Protein AF-V4AGX7-F1 (afdb_monomer_lite)

Radius of gyration: 25.22 Å; chains: 1; bounding box: 79×44×65 Å

Sequence (277 aa):
MASDDVCVINYSNICECFSPAETTHSIECCEDYIIRLEWTGATILYEQINDTSCTPSKGNSSCLVNEENNFKVNYEDKLNIYNSCSGKKRCNVSVNPSSDIMIHIPVICVQATRINNFIGNSPKNFINGFPIFYIAGNDYIGKEITYSCTVKVKVLYLEVFYIHLGPRSCEKVKMYAKGFPKFELICTDSGMTMFYKDIGRIGTEFSLEIKDLKLEKNEVIYFILLDANGSNINVHCHGYQKNTTETESRRRKQLPMRQCQTGRKMKVTTHNTNTLI

Foldseek 3Di:
DPDPPDAAAFKKWWKDKDFQVRFKDKHAHPDQWAKFWDDVPDAKWKAADPDPDRDTDIGRDDPPPDPVRIHHDDPVLRLQCCLFGGLHRMGMRGDNDPGMMIITIIIGIDHNVLEDAQDDPDWDKAFLHFRKYKDALQVAAQKWWWKKKKKFAQWKWKKWRKFDAAQVQQVQKWKWAPAPPIDIDDADNRGDIDHTDGPTIHGGMIMITGHRGRGDRSGMTIMTMADPVSGMITMHMDIDMDRNVPPPPPPPPPDPDDPDDDDDDDDDDDDDDDDDD

Organism: Lottia gigantea (NCBI:txid225164)

Structure (mmCIF, N/CA/C/O backbone):
data_AF-V4AGX7-F1
#
_entry.id   AF-V4AGX7-F1
#
loop_
_atom_site.group_PDB
_atom_site.id
_atom_site.type_symbol
_atom_site.label_atom_id
_atom_site.label_alt_id
_atom_site.label_comp_id
_atom_site.label_asym_id
_atom_site.label_entity_id
_atom_site.label_seq_id
_atom_site.pdbx_PDB_ins_code
_atom_site.Cartn_x
_atom_site.Cartn_y
_atom_site.Cartn_z
_atom_site.occupancy
_atom_site.B_iso_or_equiv
_atom_site.auth_seq_id
_atom_site.auth_comp_id
_atom_site.auth_asym_id
_atom_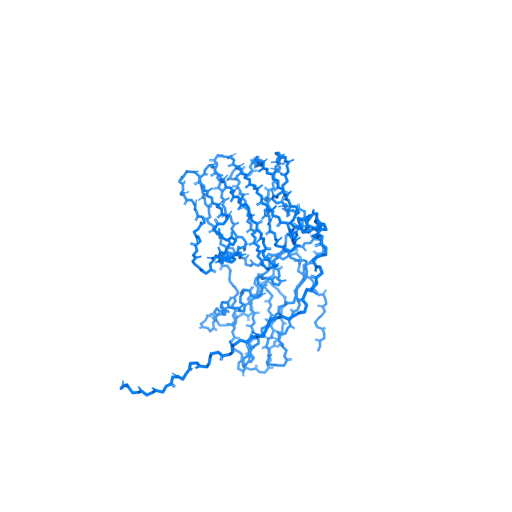site.auth_atom_id
_atom_site.pdbx_PDB_model_num
ATOM 1 N N . MET A 1 1 ? 18.422 -16.408 -20.932 1.00 33.59 1 MET A N 1
ATOM 2 C CA . MET A 1 1 ? 19.136 -16.896 -19.735 1.00 33.59 1 MET A CA 1
ATOM 3 C C . MET A 1 1 ? 18.156 -16.776 -18.586 1.00 33.59 1 MET A C 1
ATOM 5 O O . MET A 1 1 ? 17.712 -15.670 -18.332 1.00 33.59 1 MET A O 1
ATOM 9 N N . ALA A 1 2 ? 17.714 -17.889 -17.998 1.00 31.00 2 ALA A N 1
ATOM 10 C CA . ALA A 1 2 ? 16.839 -17.839 -16.830 1.00 31.00 2 ALA A CA 1
ATOM 11 C C . ALA A 1 2 ? 17.696 -17.368 -15.650 1.00 31.00 2 ALA A C 1
ATOM 13 O O . ALA A 1 2 ? 18.586 -18.094 -15.223 1.00 31.00 2 ALA A O 1
ATOM 14 N N . SER A 1 3 ? 17.505 -16.116 -15.233 1.00 43.31 3 SER A N 1
ATOM 15 C CA . SER A 1 3 ? 18.077 -15.577 -14.000 1.00 43.31 3 SER A CA 1
ATOM 16 C C . SER A 1 3 ? 17.685 -16.519 -12.866 1.00 43.31 3 SER A C 1
ATOM 18 O O . SER A 1 3 ? 16.493 -16.765 -12.674 1.00 43.31 3 SER A O 1
ATOM 20 N N . ASP A 1 4 ? 18.681 -17.105 -12.199 1.00 46.62 4 ASP A N 1
ATOM 21 C CA . ASP A 1 4 ? 18.491 -18.022 -11.080 1.00 46.62 4 ASP A CA 1
ATOM 22 C C . ASP A 1 4 ? 17.459 -17.450 -10.093 1.00 46.62 4 ASP A C 1
ATOM 24 O O . ASP A 1 4 ? 17.446 -16.237 -9.833 1.00 46.62 4 ASP A O 1
ATOM 28 N N . ASP A 1 5 ? 16.605 -18.334 -9.559 1.00 62.31 5 ASP A N 1
ATOM 29 C CA . ASP A 1 5 ? 15.575 -18.102 -8.532 1.00 62.31 5 ASP A CA 1
ATOM 30 C C . ASP A 1 5 ? 16.198 -17.585 -7.212 1.00 62.31 5 ASP A C 1
ATOM 32 O O . ASP A 1 5 ? 16.149 -18.209 -6.153 1.00 62.31 5 ASP A O 1
ATOM 36 N N . VAL A 1 6 ? 16.844 -16.424 -7.265 1.00 83.44 6 VAL A N 1
ATOM 37 C CA . VAL A 1 6 ? 17.435 -15.742 -6.122 1.00 83.44 6 VAL A CA 1
ATOM 38 C C . VAL A 1 6 ? 16.358 -14.842 -5.543 1.00 83.44 6 VAL A C 1
ATOM 40 O O . VAL A 1 6 ? 16.009 -13.813 -6.136 1.00 83.44 6 VAL A O 1
ATOM 43 N N . CYS A 1 7 ? 15.828 -15.262 -4.399 1.00 90.25 7 CYS A N 1
ATOM 44 C CA . CYS A 1 7 ? 14.894 -14.497 -3.589 1.00 90.25 7 CYS A CA 1
ATOM 45 C C . CYS A 1 7 ? 15.615 -13.406 -2.771 1.00 90.25 7 CYS A C 1
ATOM 47 O O . CYS A 1 7 ? 16.815 -13.481 -2.501 1.00 90.25 7 CYS A O 1
ATOM 49 N N . VAL A 1 8 ? 14.876 -12.378 -2.355 1.00 88.19 8 VAL A N 1
ATOM 50 C CA . VAL A 1 8 ? 15.357 -11.266 -1.526 1.00 88.19 8 VAL A CA 1
ATOM 51 C C . VAL A 1 8 ? 15.183 -11.608 -0.044 1.00 88.19 8 VAL A C 1
ATOM 53 O O . VAL A 1 8 ? 14.092 -11.968 0.390 1.00 88.19 8 VAL A O 1
ATOM 56 N N . ILE A 1 9 ? 16.248 -11.487 0.755 1.00 85.50 9 ILE A N 1
ATOM 57 C CA . ILE A 1 9 ? 16.223 -11.869 2.182 1.00 85.50 9 ILE A CA 1
ATOM 58 C C . ILE A 1 9 ? 15.690 -10.738 3.076 1.00 85.50 9 ILE A C 1
ATOM 60 O O . ILE A 1 9 ? 14.943 -10.993 4.016 1.00 85.50 9 ILE A O 1
ATOM 64 N N . ASN A 1 10 ? 16.082 -9.484 2.824 1.00 86.12 10 ASN A N 1
ATOM 65 C CA . ASN A 1 10 ? 15.742 -8.363 3.709 1.00 86.12 10 ASN A CA 1
ATOM 66 C C . ASN A 1 10 ? 15.458 -7.077 2.933 1.00 86.12 10 ASN A C 1
ATOM 68 O O . ASN A 1 10 ? 14.310 -6.688 2.781 1.00 86.12 10 ASN A O 1
ATOM 72 N N . TYR A 1 11 ? 16.491 -6.438 2.399 1.00 88.19 11 TYR A N 1
ATOM 73 C CA . TYR A 1 11 ? 16.366 -5.274 1.534 1.00 88.19 11 TYR A CA 1
ATOM 74 C C . TYR A 1 11 ? 17.235 -5.503 0.310 1.00 88.19 11 TYR A C 1
ATOM 76 O O . TYR A 1 11 ? 18.344 -6.022 0.435 1.00 88.19 11 TYR A O 1
ATOM 84 N N . SER A 1 12 ? 16.725 -5.140 -0.858 1.00 86.56 12 SER A N 1
ATOM 85 C CA . SER A 1 12 ? 17.509 -5.118 -2.082 1.00 86.56 12 SER A CA 1
ATOM 86 C C . SER A 1 12 ? 16.967 -4.058 -3.024 1.00 86.56 12 SER A C 1
ATOM 88 O O . SER A 1 12 ? 15.765 -3.785 -3.075 1.00 86.56 12 SER A O 1
ATOM 90 N N . ASN A 1 13 ? 17.883 -3.479 -3.784 1.00 85.44 13 ASN A N 1
ATOM 91 C CA . ASN A 1 13 ? 17.557 -2.724 -4.973 1.00 85.44 13 ASN A CA 1
ATOM 92 C C . ASN A 1 13 ? 17.557 -3.705 -6.140 1.00 85.44 13 ASN A C 1
ATOM 94 O O . ASN A 1 13 ? 18.607 -4.210 -6.536 1.00 85.44 13 ASN A O 1
ATOM 98 N N . ILE A 1 14 ? 16.364 -4.026 -6.633 1.00 87.19 14 ILE A N 1
ATOM 99 C CA . ILE A 1 14 ? 16.205 -4.924 -7.770 1.00 87.19 14 ILE A CA 1
ATOM 100 C C . ILE A 1 14 ? 16.388 -4.110 -9.043 1.00 87.19 14 ILE A C 1
ATOM 102 O O . ILE A 1 14 ? 15.737 -3.078 -9.213 1.00 87.19 14 ILE A O 1
ATOM 106 N N . CYS A 1 15 ? 17.277 -4.582 -9.909 1.00 87.19 15 CYS A N 1
ATOM 107 C CA . CYS A 1 15 ? 17.662 -3.902 -11.130 1.00 87.19 15 CYS A CA 1
ATOM 108 C C . CYS A 1 15 ? 17.413 -4.815 -12.313 1.00 87.19 15 CYS A C 1
ATOM 110 O O . CYS A 1 15 ? 18.160 -5.771 -12.535 1.00 87.19 15 CYS A O 1
ATOM 112 N N . GLU A 1 16 ? 16.335 -4.518 -13.030 1.00 89.12 16 GLU A N 1
ATOM 113 C CA . GLU A 1 16 ? 15.832 -5.368 -14.100 1.00 89.12 16 GLU A CA 1
ATOM 114 C C . GLU A 1 16 ? 15.728 -4.602 -15.413 1.00 89.12 16 GLU A C 1
ATOM 116 O O . GLU A 1 16 ? 15.378 -3.418 -15.465 1.00 89.12 16 GLU A O 1
ATOM 121 N N . CYS A 1 17 ? 16.027 -5.334 -16.477 1.00 89.12 17 CYS A N 1
ATOM 122 C CA . CYS A 1 17 ? 16.110 -4.853 -17.842 1.00 89.12 17 CYS A CA 1
ATOM 123 C C . CYS A 1 17 ? 14.789 -5.067 -18.560 1.00 89.12 17 CYS A C 1
ATOM 125 O O . CYS A 1 17 ? 14.442 -6.202 -18.869 1.00 89.12 17 CYS A O 1
ATOM 127 N N . PHE A 1 18 ? 14.061 -4.002 -18.867 1.00 89.44 18 PHE A N 1
ATOM 128 C CA . PHE A 1 18 ? 12.838 -4.109 -19.653 1.00 89.44 18 PHE A CA 1
ATOM 129 C C . PHE A 1 18 ? 13.125 -3.687 -21.088 1.00 89.44 18 PHE A C 1
ATOM 131 O O . PHE A 1 18 ? 13.719 -2.639 -21.328 1.00 89.44 18 PHE A O 1
ATOM 138 N N . SER A 1 19 ? 12.672 -4.496 -22.038 1.00 89.25 19 SER A N 1
ATOM 139 C CA . SER A 1 19 ? 12.727 -4.204 -23.470 1.00 89.25 19 SER A CA 1
ATOM 140 C C . SER A 1 19 ? 11.345 -4.421 -24.086 1.00 89.25 19 SER A C 1
ATOM 142 O O . SER A 1 19 ? 10.492 -5.071 -23.473 1.00 89.25 19 SER A O 1
ATOM 144 N N . PRO A 1 20 ? 11.096 -3.965 -25.324 1.00 87.12 20 PRO A N 1
ATOM 145 C CA . PRO A 1 20 ? 9.870 -4.319 -26.040 1.00 87.12 20 PRO A CA 1
ATOM 146 C C . PRO A 1 20 ? 9.652 -5.840 -26.185 1.00 87.12 20 PRO A C 1
ATOM 148 O O . PRO A 1 20 ? 8.520 -6.279 -26.383 1.00 87.12 20 PRO A O 1
ATOM 151 N N . ALA A 1 21 ? 10.721 -6.645 -26.097 1.00 87.75 21 ALA A N 1
ATOM 152 C CA . ALA A 1 21 ? 10.668 -8.106 -26.163 1.00 87.75 21 ALA A CA 1
ATOM 153 C C . ALA A 1 21 ? 10.547 -8.782 -24.783 1.00 87.75 21 ALA A C 1
ATOM 155 O O . ALA A 1 21 ? 10.007 -9.884 -24.687 1.00 87.75 21 ALA A O 1
ATOM 156 N N . GLU A 1 22 ? 11.032 -8.136 -23.723 1.00 87.50 22 GLU A N 1
ATOM 157 C CA . GLU A 1 22 ? 11.053 -8.650 -22.354 1.00 87.50 22 GLU A CA 1
ATOM 158 C C . GLU A 1 22 ? 10.412 -7.628 -21.417 1.00 87.50 22 GLU A C 1
ATOM 160 O O . GLU A 1 22 ? 11.053 -6.722 -20.888 1.00 87.50 22 GLU A O 1
ATOM 165 N N . THR A 1 23 ? 9.101 -7.766 -21.249 1.00 89.81 23 THR A N 1
ATOM 166 C CA . THR A 1 23 ? 8.275 -6.789 -20.535 1.00 89.81 23 THR A CA 1
ATOM 167 C C . THR A 1 23 ? 7.974 -7.199 -19.105 1.00 89.81 23 THR A C 1
ATOM 169 O O . THR A 1 23 ? 7.276 -6.469 -18.411 1.00 89.81 23 THR A O 1
ATOM 172 N N . THR A 1 24 ? 8.410 -8.381 -18.659 1.00 91.81 24 THR A N 1
ATOM 173 C CA . THR A 1 24 ? 7.988 -8.950 -17.376 1.00 91.81 24 THR A CA 1
ATOM 174 C C . THR A 1 24 ? 9.135 -9.600 -16.620 1.00 91.81 24 THR A C 1
ATOM 176 O O . THR A 1 24 ? 9.780 -10.501 -17.142 1.00 91.81 24 THR A O 1
ATOM 179 N N . HIS A 1 25 ? 9.290 -9.214 -15.353 1.00 90.94 25 HIS A N 1
ATOM 180 C CA . HIS A 1 25 ? 10.291 -9.741 -14.423 1.00 90.94 25 HIS A CA 1
ATOM 181 C C . HIS A 1 25 ? 9.650 -10.198 -13.120 1.00 90.94 25 HIS A C 1
ATOM 183 O O . HIS A 1 25 ? 8.664 -9.612 -12.673 1.00 90.94 25 HIS A O 1
ATOM 189 N N . SER A 1 26 ? 10.188 -11.244 -12.489 1.00 93.69 26 SER A N 1
ATOM 190 C CA . SER A 1 26 ? 9.642 -11.756 -11.226 1.00 93.69 26 SER A CA 1
ATOM 191 C C . SER A 1 26 ? 10.461 -11.322 -10.016 1.00 93.69 26 SER A C 1
ATOM 193 O O . SER A 1 26 ? 11.678 -11.483 -9.999 1.00 93.69 26 SER A O 1
ATOM 195 N N . ILE A 1 27 ? 9.773 -10.866 -8.972 1.00 93.88 27 ILE A N 1
ATOM 196 C CA . ILE A 1 27 ? 10.349 -10.539 -7.665 1.00 93.88 27 ILE A CA 1
ATOM 197 C C . ILE A 1 27 ? 9.839 -11.559 -6.652 1.00 93.88 27 ILE A C 1
ATOM 199 O O . ILE A 1 27 ? 8.638 -11.829 -6.607 1.00 93.88 27 ILE A O 1
ATOM 203 N N . GLU A 1 28 ? 10.725 -12.089 -5.811 1.00 95.25 28 GLU A N 1
ATOM 204 C CA . GLU A 1 28 ? 10.379 -13.032 -4.747 1.00 95.25 28 GLU A CA 1
ATOM 205 C C . GLU A 1 28 ? 11.139 -12.713 -3.456 1.00 95.25 28 GLU A C 1
ATOM 207 O O . GLU A 1 28 ? 12.343 -12.470 -3.488 1.00 95.25 28 GLU A O 1
ATOM 212 N N . CYS A 1 29 ? 10.445 -12.728 -2.318 1.00 95.88 29 CYS A N 1
ATOM 213 C CA . CYS A 1 29 ? 11.046 -12.698 -0.988 1.00 95.88 29 CYS A CA 1
ATOM 214 C C . CYS A 1 29 ? 11.334 -14.118 -0.484 1.00 95.88 29 CYS A C 1
ATOM 216 O O . CYS A 1 29 ? 10.547 -15.040 -0.708 1.00 95.88 29 CYS A O 1
ATOM 218 N N . CYS A 1 30 ? 12.453 -14.292 0.219 1.00 94.88 30 CYS A N 1
ATOM 219 C CA . CYS A 1 30 ? 12.828 -15.573 0.808 1.00 94.88 30 CYS A CA 1
ATOM 220 C C . CYS A 1 30 ? 11.914 -15.955 1.979 1.00 94.88 30 CYS A C 1
ATOM 222 O O . CYS A 1 30 ? 11.298 -15.098 2.612 1.00 94.88 30 CYS A O 1
ATOM 224 N N . GLU A 1 31 ? 11.872 -17.252 2.297 1.00 94.62 31 GLU A N 1
ATOM 225 C CA . GLU A 1 31 ? 11.100 -17.791 3.427 1.00 94.62 31 GLU A CA 1
ATOM 226 C C . GLU A 1 31 ? 9.620 -17.349 3.381 1.00 94.62 31 GLU A C 1
ATOM 228 O O . GLU A 1 31 ? 9.009 -17.335 2.312 1.00 94.62 31 GLU A O 1
ATOM 233 N N . ASP A 1 32 ? 9.030 -17.006 4.526 1.00 93.50 32 ASP A N 1
ATOM 234 C CA . ASP A 1 32 ? 7.650 -16.525 4.645 1.00 93.50 32 ASP A CA 1
ATOM 235 C C . ASP A 1 32 ? 7.590 -14.995 4.733 1.00 93.50 32 ASP A C 1
ATOM 237 O O . ASP A 1 32 ? 6.814 -14.412 5.496 1.00 93.50 32 ASP A O 1
ATOM 241 N N . TYR A 1 33 ? 8.447 -14.321 3.970 1.00 95.38 33 TYR A N 1
ATOM 242 C CA . TYR A 1 33 ? 8.442 -12.871 3.874 1.00 95.38 33 TYR A CA 1
ATOM 243 C C . TYR A 1 33 ? 7.559 -12.409 2.711 1.00 95.38 33 TYR A C 1
ATOM 245 O O . TYR A 1 33 ? 7.344 -13.109 1.722 1.00 95.38 33 TYR A O 1
ATOM 253 N N . ILE A 1 34 ? 7.039 -11.195 2.841 1.00 94.50 34 ILE A N 1
ATOM 254 C CA . ILE A 1 34 ? 6.229 -10.511 1.838 1.00 94.50 34 ILE A CA 1
ATOM 255 C C . ILE A 1 34 ? 6.909 -9.229 1.374 1.00 94.50 34 ILE A C 1
ATOM 257 O O . ILE A 1 34 ? 7.639 -8.576 2.122 1.00 94.50 34 ILE A O 1
ATOM 261 N N . ILE A 1 35 ? 6.610 -8.852 0.139 1.00 95.06 35 ILE A N 1
ATOM 262 C CA . ILE A 1 35 ? 7.146 -7.682 -0.534 1.00 95.06 35 ILE A CA 1
ATOM 263 C C . ILE A 1 35 ? 6.466 -6.420 0.002 1.00 95.06 35 ILE A C 1
ATOM 265 O O . ILE A 1 35 ? 5.244 -6.249 -0.057 1.00 95.06 35 ILE A O 1
ATOM 269 N N . ARG A 1 36 ? 7.294 -5.494 0.469 1.00 92.94 36 ARG A N 1
ATOM 270 C CA . ARG A 1 36 ? 6.991 -4.087 0.704 1.00 92.94 36 ARG A CA 1
ATOM 271 C C . ARG A 1 36 ? 7.825 -3.275 -0.284 1.00 92.94 36 ARG A C 1
ATOM 273 O O . ARG A 1 36 ? 9.049 -3.376 -0.303 1.00 92.94 36 ARG A O 1
ATOM 280 N N . LEU A 1 37 ? 7.152 -2.474 -1.099 1.00 91.56 37 LEU A N 1
ATOM 281 C CA . LEU A 1 37 ? 7.804 -1.586 -2.056 1.00 91.56 37 LEU A CA 1
ATOM 282 C C . LEU A 1 37 ? 8.119 -0.245 -1.407 1.00 91.56 37 LEU A C 1
ATOM 284 O O . LEU A 1 37 ? 7.271 0.303 -0.700 1.00 91.56 37 LEU A O 1
ATOM 288 N N . GLU A 1 38 ? 9.291 0.290 -1.741 1.00 85.50 38 GLU A N 1
ATOM 289 C CA . GLU A 1 38 ? 9.786 1.584 -1.273 1.00 85.50 38 GLU A CA 1
ATOM 290 C C . GLU A 1 38 ? 9.976 1.671 0.260 1.00 85.50 38 GLU A C 1
ATOM 292 O O . GLU A 1 38 ? 9.448 0.906 1.080 1.00 85.50 38 GLU A O 1
ATOM 297 N N . TRP A 1 39 ? 10.820 2.618 0.653 1.00 82.06 39 TRP A N 1
ATOM 298 C CA . TRP A 1 39 ? 11.136 2.948 2.041 1.00 82.06 39 TRP A CA 1
ATOM 299 C C . TRP A 1 39 ? 11.574 4.405 2.119 1.00 82.06 39 TRP A C 1
ATOM 301 O O . TRP A 1 39 ? 11.578 5.094 1.098 1.00 82.06 39 TRP A O 1
ATOM 311 N N . THR A 1 40 ? 11.875 4.910 3.315 1.00 73.00 40 THR A N 1
ATOM 312 C CA . THR A 1 40 ? 12.146 6.334 3.534 1.00 73.00 40 THR A CA 1
ATOM 313 C C . THR A 1 40 ? 13.195 6.860 2.550 1.00 73.00 40 THR A C 1
ATOM 315 O O . THR A 1 40 ? 14.364 6.499 2.618 1.00 73.00 40 THR A O 1
ATOM 318 N N . GLY A 1 41 ? 12.759 7.721 1.625 1.00 67.50 41 GLY A N 1
ATOM 319 C CA . GLY A 1 41 ? 13.616 8.350 0.614 1.00 67.50 41 GLY A CA 1
ATOM 320 C C . GLY A 1 41 ? 13.832 7.554 -0.680 1.00 67.50 41 GLY A C 1
ATOM 321 O O . GLY A 1 41 ? 14.352 8.123 -1.634 1.00 67.50 41 GLY A O 1
ATOM 322 N N . ALA A 1 42 ? 13.401 6.293 -0.765 1.00 77.94 42 ALA A N 1
ATOM 323 C CA . ALA A 1 42 ? 13.518 5.487 -1.979 1.00 77.94 42 ALA A CA 1
ATOM 324 C C . ALA A 1 42 ? 12.242 5.551 -2.829 1.00 77.94 42 ALA A C 1
ATOM 326 O O . ALA A 1 42 ? 11.129 5.489 -2.311 1.00 77.94 42 ALA A O 1
ATOM 327 N N . THR A 1 43 ? 12.409 5.627 -4.148 1.00 85.00 43 THR A N 1
ATOM 328 C CA . THR A 1 43 ? 11.317 5.540 -5.124 1.00 85.00 43 THR A CA 1
ATOM 329 C C . THR A 1 43 ? 11.717 4.608 -6.257 1.00 85.00 43 THR A C 1
ATOM 331 O O . THR A 1 43 ? 12.905 4.415 -6.520 1.00 85.00 43 THR A O 1
ATOM 334 N N . ILE A 1 44 ? 10.727 4.046 -6.942 1.00 87.31 44 ILE A N 1
ATOM 335 C CA . ILE A 1 44 ? 10.953 3.329 -8.195 1.00 87.31 44 ILE A CA 1
ATOM 336 C C . ILE A 1 44 ? 11.391 4.338 -9.266 1.00 87.31 44 ILE A C 1
ATOM 338 O O . ILE A 1 44 ? 10.725 5.358 -9.483 1.00 87.31 44 ILE A O 1
ATOM 342 N N . LEU A 1 45 ? 12.519 4.052 -9.908 1.00 88.38 45 LEU A N 1
ATOM 343 C CA . LEU A 1 45 ? 13.150 4.881 -10.935 1.00 88.38 45 LEU A CA 1
ATOM 344 C C . LEU A 1 45 ? 13.451 4.029 -12.164 1.00 88.38 45 LEU A C 1
ATOM 346 O O . LEU A 1 45 ? 13.560 2.809 -12.053 1.00 88.38 45 LEU A O 1
ATOM 350 N N . TYR A 1 46 ? 13.611 4.670 -13.315 1.00 87.56 46 TYR A N 1
ATOM 351 C CA . TYR A 1 46 ? 14.161 4.027 -14.497 1.00 87.56 46 TYR A CA 1
ATOM 352 C C . TYR A 1 46 ? 15.179 4.920 -15.212 1.00 87.56 46 TYR A C 1
ATOM 354 O O . TYR A 1 46 ? 15.108 6.147 -15.130 1.00 87.56 46 TYR A O 1
ATOM 362 N N . GLU A 1 47 ? 16.098 4.289 -15.935 1.00 85.31 47 GLU A N 1
ATOM 363 C CA . GLU A 1 47 ? 17.082 4.918 -16.820 1.00 85.31 47 GLU A CA 1
ATOM 364 C C . GLU A 1 47 ? 16.885 4.351 -18.235 1.00 85.31 47 GLU A C 1
ATOM 366 O O . GLU A 1 47 ? 16.699 3.144 -18.404 1.00 85.31 47 GLU A O 1
ATOM 371 N N . GLN A 1 48 ? 16.873 5.213 -19.258 1.00 83.31 48 GLN A N 1
ATOM 372 C CA . GLN A 1 48 ? 16.891 4.755 -20.652 1.00 83.31 48 GLN A CA 1
ATOM 373 C C . GLN A 1 48 ? 18.294 4.282 -21.009 1.00 83.31 48 GLN A C 1
ATOM 375 O O . GLN A 1 48 ? 19.267 4.995 -20.768 1.00 83.31 48 GLN A O 1
ATOM 380 N N . ILE A 1 49 ? 18.394 3.101 -21.612 1.00 82.31 49 ILE A N 1
ATOM 381 C CA . ILE A 1 49 ? 19.684 2.510 -21.950 1.00 82.31 49 ILE A CA 1
ATOM 382 C C . ILE A 1 49 ? 19.884 2.631 -23.455 1.00 82.31 49 ILE A C 1
ATOM 384 O O . ILE A 1 49 ? 19.117 2.091 -24.246 1.00 82.31 49 ILE A O 1
ATOM 388 N N . ASN A 1 50 ? 20.930 3.357 -23.846 1.00 74.25 50 ASN A N 1
ATOM 389 C CA . ASN A 1 50 ? 21.319 3.492 -25.252 1.00 74.25 50 ASN A CA 1
ATOM 390 C C . ASN A 1 50 ? 22.244 2.357 -25.717 1.00 74.25 50 ASN A C 1
ATOM 392 O O . ASN A 1 50 ? 22.458 2.198 -26.918 1.00 74.25 50 ASN A O 1
ATOM 396 N N . ASP A 1 51 ? 22.825 1.612 -24.775 1.00 61.66 51 ASP A N 1
ATOM 397 C CA . ASP A 1 51 ? 23.752 0.517 -25.042 1.00 61.66 51 ASP A CA 1
ATOM 398 C C . ASP A 1 51 ? 23.060 -0.851 -24.930 1.00 61.66 51 ASP A C 1
ATOM 400 O O . ASP A 1 51 ? 22.144 -1.061 -24.141 1.00 61.66 51 ASP A O 1
ATOM 404 N N . THR A 1 52 ? 23.528 -1.806 -25.723 1.00 57.88 52 THR A N 1
ATOM 405 C CA . THR A 1 52 ? 22.923 -3.141 -25.885 1.00 57.88 52 THR A CA 1
ATOM 406 C C . THR A 1 52 ? 23.110 -4.079 -24.686 1.00 57.88 52 THR A C 1
ATOM 408 O O . THR A 1 52 ? 22.560 -5.179 -24.675 1.00 57.88 52 THR A O 1
ATOM 411 N N . SER A 1 53 ? 23.883 -3.685 -23.671 1.00 62.53 53 SER A N 1
ATOM 412 C CA . SER A 1 53 ? 24.225 -4.527 -22.522 1.00 62.53 53 SER A CA 1
ATOM 413 C C . SER A 1 53 ? 23.485 -4.108 -21.252 1.00 62.53 53 SER A C 1
ATOM 415 O O . SER A 1 53 ? 24.079 -3.765 -20.229 1.00 62.53 53 SER A O 1
ATOM 417 N N . CYS A 1 54 ? 22.157 -4.207 -21.274 1.00 68.81 54 CYS A N 1
ATOM 418 C CA . CYS A 1 54 ? 21.414 -4.210 -20.024 1.00 68.81 54 CYS A CA 1
ATOM 419 C C . CYS A 1 54 ? 21.749 -5.498 -19.259 1.00 68.81 54 CYS A C 1
ATOM 421 O O . CYS A 1 54 ? 21.323 -6.587 -19.641 1.00 68.81 54 CYS A O 1
ATOM 423 N N . THR A 1 55 ? 22.572 -5.389 -18.215 1.00 70.38 55 THR A N 1
ATOM 424 C CA . THR A 1 55 ? 22.949 -6.536 -17.382 1.00 70.38 55 THR A CA 1
ATOM 425 C C . THR A 1 55 ? 22.145 -6.473 -16.086 1.00 70.38 55 THR A C 1
ATOM 427 O O . THR A 1 55 ? 22.399 -5.574 -15.277 1.00 70.38 55 THR A O 1
ATOM 430 N N . PRO A 1 56 ? 21.184 -7.391 -15.867 1.00 65.94 56 PRO A N 1
ATOM 431 C CA . PRO A 1 56 ? 20.452 -7.468 -14.612 1.00 65.94 56 PRO A CA 1
ATOM 432 C C . PRO A 1 56 ? 21.423 -7.618 -13.446 1.00 65.94 56 PRO A C 1
ATOM 434 O O . PRO A 1 56 ? 22.423 -8.337 -13.536 1.00 65.94 56 PRO A O 1
ATOM 437 N N . SER A 1 57 ? 21.132 -6.956 -12.334 1.00 66.62 57 SER A N 1
ATOM 438 C CA . SER A 1 57 ? 21.918 -7.127 -11.116 1.00 66.62 57 SER A CA 1
ATOM 439 C C . SER A 1 57 ? 21.013 -7.159 -9.892 1.00 66.62 57 SER A C 1
ATOM 441 O O . SER A 1 57 ? 19.994 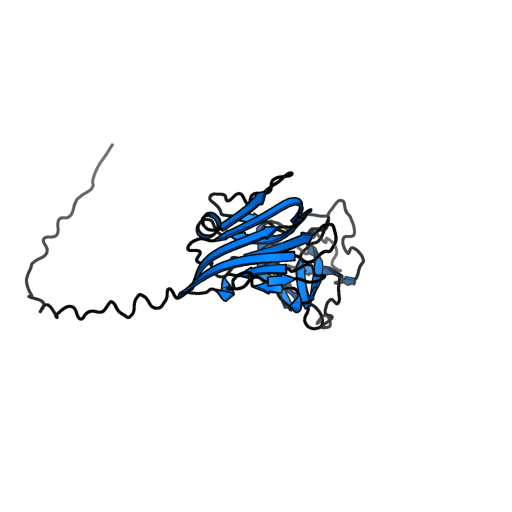-6.479 -9.811 1.00 66.62 57 SER A O 1
ATOM 443 N N . LYS A 1 58 ? 21.382 -7.995 -8.922 1.00 59.12 58 LYS A N 1
ATOM 444 C CA . LYS A 1 58 ? 20.731 -8.068 -7.613 1.00 59.12 58 LYS A CA 1
ATOM 445 C C . LYS A 1 58 ? 21.773 -7.692 -6.569 1.00 59.12 58 LYS A C 1
ATOM 447 O O . LYS A 1 58 ? 22.845 -8.294 -6.527 1.00 59.12 58 LYS A O 1
ATOM 452 N N . GLY A 1 59 ? 21.491 -6.688 -5.741 1.00 60.41 59 GLY A N 1
ATOM 453 C CA . GLY A 1 59 ? 22.448 -6.234 -4.733 1.00 60.41 59 GLY A CA 1
ATOM 454 C C . GLY A 1 59 ? 21.993 -5.025 -3.921 1.00 60.41 59 GLY A C 1
ATOM 455 O O . GLY A 1 59 ? 20.850 -4.575 -4.015 1.00 60.41 59 GLY A O 1
ATOM 456 N N . ASN A 1 60 ? 22.911 -4.521 -3.092 1.00 56.50 60 ASN A N 1
ATOM 457 C CA . ASN A 1 60 ? 22.739 -3.281 -2.322 1.00 56.50 60 ASN A CA 1
ATOM 458 C C . ASN A 1 60 ? 23.243 -2.041 -3.081 1.00 56.50 60 ASN A C 1
ATOM 460 O O . ASN A 1 60 ? 23.042 -0.921 -2.619 1.00 56.50 60 ASN A O 1
ATOM 464 N N . SER A 1 61 ? 23.918 -2.221 -4.219 1.00 59.03 61 SER A N 1
ATOM 465 C CA . SER A 1 61 ? 24.380 -1.127 -5.074 1.00 59.03 61 SER A CA 1
ATOM 466 C C . SER A 1 61 ? 23.234 -0.572 -5.919 1.00 59.03 61 SER A C 1
ATOM 468 O O . SER A 1 61 ? 22.407 -1.332 -6.416 1.00 59.03 61 SER A O 1
ATOM 470 N N . SER A 1 62 ? 23.207 0.749 -6.108 1.00 64.12 62 SER A N 1
ATOM 471 C CA . SER A 1 62 ? 22.387 1.370 -7.153 1.00 64.12 62 SER A CA 1
ATOM 472 C C . SER A 1 62 ? 22.852 0.861 -8.519 1.00 64.12 62 SER A C 1
ATOM 474 O O . SER A 1 62 ? 24.049 0.879 -8.798 1.00 64.12 62 SER A O 1
ATOM 476 N N . CYS A 1 63 ? 21.922 0.404 -9.356 1.00 71.62 63 CYS A N 1
ATOM 477 C CA . CYS A 1 63 ? 22.174 0.091 -10.769 1.00 71.62 63 CYS A CA 1
ATOM 478 C C . CYS A 1 63 ? 21.955 1.278 -11.704 1.00 71.62 63 CYS A C 1
ATOM 480 O O . CYS A 1 63 ? 22.156 1.143 -12.906 1.00 71.62 63 CYS A O 1
ATOM 482 N N . LEU A 1 64 ? 21.511 2.412 -11.165 1.00 66.56 64 LEU A N 1
ATOM 483 C CA . LEU A 1 64 ? 21.386 3.641 -11.929 1.00 66.56 64 LEU A CA 1
ATOM 484 C C . LEU A 1 64 ? 22.775 4.258 -12.026 1.00 66.56 64 LEU A C 1
ATOM 486 O O . LEU A 1 64 ? 23.399 4.535 -10.996 1.00 66.56 64 LEU A O 1
ATOM 490 N N . VAL A 1 65 ? 23.266 4.397 -13.255 1.00 60.34 65 VAL A N 1
ATOM 491 C CA . VAL A 1 65 ? 24.658 4.770 -13.536 1.00 60.34 65 VAL A CA 1
ATOM 492 C C . VAL A 1 65 ? 24.826 6.286 -13.471 1.00 60.34 65 VAL A C 1
ATOM 494 O O . VAL A 1 65 ? 25.875 6.767 -13.046 1.00 60.34 65 VAL A O 1
ATOM 497 N N . ASN A 1 66 ? 23.778 7.039 -13.823 1.00 63.50 66 ASN A N 1
ATOM 498 C CA . ASN A 1 66 ? 23.777 8.499 -13.818 1.00 63.50 66 ASN A CA 1
ATOM 499 C C . ASN A 1 66 ? 22.529 9.061 -13.132 1.00 63.50 66 ASN A C 1
ATOM 501 O O . ASN A 1 66 ? 21.429 8.995 -13.678 1.00 63.50 66 ASN A O 1
ATOM 505 N N . GLU A 1 67 ? 22.702 9.711 -11.977 1.00 65.12 67 GLU A N 1
ATOM 506 C CA . GLU A 1 67 ? 21.593 10.377 -11.273 1.00 65.12 67 GLU A CA 1
ATOM 507 C C . GLU A 1 67 ? 20.867 11.425 -12.133 1.00 65.12 67 GLU A C 1
ATOM 509 O O . GLU A 1 67 ? 19.664 11.627 -11.972 1.00 65.12 67 GLU A O 1
ATOM 514 N N . GLU A 1 68 ? 21.574 12.036 -13.088 1.00 64.25 68 GLU A N 1
ATOM 515 C CA . GLU A 1 68 ? 21.043 13.055 -14.000 1.00 64.25 68 GLU A CA 1
ATOM 516 C C . GLU A 1 68 ? 20.024 12.506 -15.019 1.00 64.25 68 GLU A C 1
ATOM 518 O O . GLU A 1 68 ? 19.184 13.266 -15.499 1.00 64.25 68 GLU A O 1
ATOM 523 N N . ASN A 1 69 ? 20.041 11.197 -15.303 1.00 68.62 69 ASN A N 1
ATOM 524 C CA . ASN A 1 69 ? 19.155 10.541 -16.278 1.00 68.62 69 ASN A CA 1
ATOM 525 C C . ASN A 1 69 ? 18.098 9.640 -15.623 1.00 68.62 69 ASN A C 1
ATOM 527 O O . ASN A 1 69 ? 17.466 8.820 -16.292 1.00 68.62 69 ASN A O 1
ATOM 531 N N . ASN A 1 70 ? 17.892 9.790 -14.315 1.00 77.31 70 ASN A N 1
ATOM 532 C CA . ASN A 1 70 ? 16.925 8.994 -13.577 1.00 77.31 70 ASN A CA 1
ATOM 533 C C . ASN A 1 70 ? 15.525 9.586 -13.699 1.00 77.31 70 ASN A C 1
ATOM 535 O O . ASN A 1 70 ? 15.200 10.631 -13.128 1.00 77.31 70 ASN A O 1
ATOM 539 N N . PHE A 1 71 ? 14.655 8.867 -14.395 1.00 83.12 71 PHE A N 1
ATOM 540 C CA . PHE A 1 71 ? 13.259 9.231 -14.548 1.00 83.12 71 PHE A CA 1
ATOM 541 C C . PHE A 1 71 ? 12.400 8.485 -13.530 1.00 83.12 71 PHE A C 1
ATOM 543 O O . PHE A 1 71 ? 12.620 7.317 -13.207 1.00 83.12 71 PHE A O 1
ATOM 550 N N . LYS A 1 72 ? 11.371 9.158 -13.013 1.00 84.50 72 LYS A N 1
ATOM 551 C CA . LYS A 1 72 ? 10.345 8.480 -12.217 1.00 84.50 72 LYS A CA 1
ATOM 552 C C . LYS A 1 72 ? 9.502 7.628 -13.150 1.00 84.50 72 LYS A C 1
ATOM 554 O O . LYS A 1 72 ? 9.016 8.139 -14.159 1.00 84.50 72 LYS A O 1
ATOM 559 N N . VAL A 1 73 ? 9.283 6.369 -12.776 1.00 87.56 73 VAL A N 1
ATOM 560 C CA . VAL A 1 73 ? 8.296 5.523 -13.457 1.00 87.56 73 VAL A CA 1
ATOM 561 C C . VAL A 1 73 ? 6.954 6.256 -13.465 1.00 87.56 73 VAL A C 1
ATOM 563 O O . VAL A 1 73 ? 6.581 6.899 -12.475 1.00 87.56 73 VAL A O 1
ATOM 566 N N . ASN A 1 74 ? 6.260 6.214 -14.603 1.00 91.56 74 ASN A N 1
ATOM 567 C CA . ASN A 1 74 ? 4.973 6.881 -14.734 1.00 91.56 74 ASN A CA 1
ATOM 568 C C . ASN A 1 74 ? 3.960 6.313 -13.720 1.00 91.56 74 ASN A C 1
ATOM 570 O O . ASN A 1 74 ? 4.147 5.251 -13.122 1.00 91.56 74 ASN A O 1
ATOM 574 N N . TYR A 1 75 ? 2.878 7.053 -13.501 1.00 91.12 75 TYR A N 1
ATOM 575 C CA . TYR A 1 75 ? 1.904 6.712 -12.471 1.00 91.12 75 TYR A CA 1
ATOM 576 C C . TYR A 1 75 ? 1.250 5.337 -12.682 1.00 91.12 75 TYR A C 1
ATOM 578 O O . TYR A 1 75 ? 1.073 4.605 -11.711 1.00 91.12 75 TYR A O 1
ATOM 586 N N . GLU A 1 76 ? 0.902 4.983 -13.920 1.00 93.31 76 GLU A N 1
ATOM 587 C CA . GLU A 1 76 ? 0.195 3.737 -14.239 1.00 93.31 76 GLU A CA 1
ATOM 588 C C . GLU A 1 76 ? 1.083 2.514 -14.015 1.00 93.31 76 GLU A C 1
ATOM 590 O O . GLU A 1 76 ? 0.676 1.582 -13.323 1.00 93.31 76 GLU A O 1
ATOM 595 N N . ASP A 1 77 ? 2.324 2.547 -14.500 1.00 92.62 77 ASP A N 1
ATOM 596 C CA . ASP A 1 77 ? 3.295 1.477 -14.271 1.00 92.62 77 ASP A CA 1
ATOM 597 C C . ASP A 1 77 ? 3.621 1.347 -12.782 1.00 92.62 77 ASP A C 1
ATOM 599 O O . ASP A 1 77 ? 3.630 0.241 -12.237 1.00 92.62 77 ASP A O 1
ATOM 603 N N . LYS A 1 78 ? 3.793 2.474 -12.074 1.00 93.94 78 LYS A N 1
ATOM 604 C CA . LYS A 1 78 ? 4.001 2.460 -10.620 1.00 93.94 78 LYS A CA 1
ATOM 605 C C . LYS A 1 78 ? 2.804 1.830 -9.902 1.00 93.94 78 LYS A C 1
ATOM 607 O O . LYS A 1 78 ? 2.987 0.970 -9.042 1.00 93.94 78 LYS A O 1
ATOM 612 N N . LEU A 1 79 ? 1.581 2.201 -10.272 1.00 93.75 79 LEU A N 1
ATOM 613 C CA . LEU A 1 79 ? 0.359 1.619 -9.719 1.00 93.75 79 LEU A CA 1
ATOM 614 C C . LEU A 1 79 ? 0.265 0.111 -9.991 1.00 93.75 79 LEU A C 1
ATOM 616 O O . LEU A 1 79 ? -0.073 -0.655 -9.086 1.00 93.75 79 LEU A O 1
ATOM 620 N N . ASN A 1 80 ? 0.610 -0.326 -11.202 1.00 94.62 80 ASN A N 1
ATOM 621 C CA . ASN A 1 80 ? 0.617 -1.735 -11.589 1.00 94.62 80 ASN A CA 1
ATOM 622 C C . ASN A 1 80 ? 1.636 -2.547 -10.782 1.00 94.62 80 ASN A C 1
ATOM 624 O O . ASN A 1 80 ? 1.305 -3.641 -10.316 1.00 94.62 80 ASN A O 1
ATOM 628 N N . ILE A 1 81 ? 2.836 -2.005 -10.553 1.00 95.19 81 ILE A N 1
ATOM 629 C CA . ILE A 1 81 ? 3.862 -2.625 -9.702 1.00 95.19 81 ILE A CA 1
ATOM 630 C C . ILE A 1 81 ? 3.333 -2.792 -8.272 1.00 95.19 81 ILE A C 1
ATOM 632 O O . ILE A 1 81 ? 3.390 -3.890 -7.715 1.00 95.19 81 ILE A O 1
ATOM 636 N N . TYR A 1 82 ? 2.747 -1.740 -7.694 1.00 95.50 82 TYR A N 1
ATOM 637 C CA . TYR A 1 82 ? 2.180 -1.782 -6.343 1.00 95.50 82 TYR A CA 1
ATOM 638 C C . TYR A 1 82 ? 1.051 -2.809 -6.198 1.00 95.50 82 TYR A C 1
ATOM 640 O O . TYR A 1 82 ? 1.122 -3.683 -5.333 1.00 95.50 82 TYR A O 1
ATOM 648 N N . ASN A 1 83 ? 0.065 -2.787 -7.095 1.00 93.94 83 ASN A N 1
ATOM 649 C CA . ASN A 1 83 ? -1.027 -3.767 -7.121 1.00 93.94 83 ASN A CA 1
ATOM 650 C C . ASN A 1 83 ? -0.533 -5.213 -7.301 1.00 93.94 83 ASN A C 1
ATOM 652 O O . ASN A 1 83 ? -1.108 -6.174 -6.769 1.00 93.94 83 ASN A O 1
ATOM 656 N N . SER A 1 84 ? 0.541 -5.387 -8.069 1.00 94.81 84 SER A N 1
ATOM 657 C CA . SER A 1 84 ? 1.091 -6.706 -8.360 1.00 94.81 84 SER A CA 1
ATOM 658 C C . SER A 1 84 ? 1.919 -7.256 -7.209 1.00 94.81 84 SER A C 1
ATOM 660 O O . SER A 1 84 ? 1.852 -8.464 -6.986 1.00 94.81 84 SER A O 1
ATOM 662 N N . CYS A 1 85 ? 2.631 -6.413 -6.460 1.00 95.62 85 CYS A N 1
ATOM 663 C CA . CYS A 1 85 ? 3.674 -6.857 -5.537 1.00 95.62 85 CYS A CA 1
ATOM 664 C C . CYS A 1 85 ? 3.392 -6.610 -4.055 1.00 95.62 85 CYS A C 1
ATOM 666 O O . CYS A 1 85 ? 3.742 -7.462 -3.240 1.00 95.62 85 CYS A O 1
ATOM 668 N N . SER A 1 86 ? 2.763 -5.494 -3.679 1.00 94.38 86 SER A N 1
ATOM 669 C CA . SER A 1 86 ? 2.583 -5.139 -2.268 1.00 94.38 86 SER A CA 1
ATOM 670 C C . SER A 1 86 ? 1.840 -6.234 -1.499 1.00 94.38 86 SER A C 1
ATOM 672 O O . SER A 1 86 ? 0.739 -6.641 -1.863 1.00 94.38 86 SER A O 1
ATOM 674 N N . GLY A 1 87 ? 2.453 -6.717 -0.418 1.00 92.44 87 GLY A N 1
ATOM 675 C CA . GLY A 1 87 ? 1.866 -7.725 0.458 1.00 92.44 87 GLY A CA 1
ATOM 676 C C . GLY A 1 87 ? 1.970 -9.172 -0.035 1.00 92.44 87 GLY A C 1
ATOM 677 O O . GLY A 1 87 ? 1.417 -10.056 0.617 1.00 92.44 87 GLY A O 1
ATOM 678 N N . LYS A 1 88 ? 2.661 -9.447 -1.150 1.00 94.19 88 LYS A N 1
ATOM 679 C CA . LYS A 1 88 ? 2.813 -10.805 -1.707 1.00 94.19 88 LYS A CA 1
ATOM 680 C C . LYS A 1 88 ? 4.223 -11.343 -1.504 1.00 94.19 88 LYS A C 1
ATOM 682 O O . LYS A 1 88 ? 5.173 -10.576 -1.492 1.00 94.19 88 LYS A O 1
ATOM 687 N N . LYS A 1 89 ? 4.375 -12.665 -1.394 1.00 95.44 89 LYS A N 1
ATOM 688 C CA . LYS A 1 89 ? 5.696 -13.319 -1.357 1.00 95.44 89 LYS A CA 1
ATOM 689 C C . LYS A 1 89 ? 6.429 -13.216 -2.697 1.00 95.44 89 LYS A C 1
ATOM 691 O O . LYS A 1 89 ? 7.619 -12.930 -2.727 1.00 95.44 89 LYS A O 1
ATOM 696 N N . ARG A 1 90 ? 5.699 -13.435 -3.794 1.00 96.19 90 ARG A N 1
ATOM 697 C CA . ARG A 1 90 ? 6.188 -13.357 -5.173 1.00 96.19 90 ARG A CA 1
ATOM 698 C C . ARG A 1 90 ? 5.226 -12.539 -6.025 1.00 96.19 90 ARG A C 1
ATOM 700 O O . ARG A 1 90 ? 4.010 -12.623 -5.836 1.00 96.19 90 ARG A O 1
ATOM 707 N N . CYS A 1 91 ? 5.758 -11.780 -6.971 1.00 96.19 91 CYS A N 1
ATOM 708 C CA . CYS A 1 91 ? 4.982 -11.071 -7.980 1.00 96.19 91 CYS A CA 1
ATOM 709 C C . CYS A 1 91 ? 5.716 -11.027 -9.318 1.00 96.19 91 CYS A C 1
ATOM 711 O O . CYS A 1 91 ? 6.929 -11.213 -9.378 1.00 96.19 91 CYS A O 1
ATOM 713 N N . ASN A 1 92 ? 4.961 -10.730 -10.372 1.00 95.56 92 ASN A N 1
ATOM 714 C CA . ASN A 1 92 ? 5.507 -10.358 -11.666 1.00 95.56 92 ASN A CA 1
ATOM 715 C C . ASN A 1 92 ? 5.295 -8.856 -11.849 1.00 95.56 92 ASN A C 1
ATOM 717 O O . ASN A 1 92 ? 4.177 -8.364 -11.687 1.00 95.56 92 ASN A O 1
ATOM 721 N N . VAL A 1 93 ? 6.369 -8.147 -12.158 1.00 94.56 93 VAL A N 1
ATOM 722 C CA . VAL A 1 93 ? 6.352 -6.751 -12.572 1.00 94.56 93 VAL A CA 1
ATOM 723 C C . VAL A 1 93 ? 6.321 -6.726 -14.084 1.00 94.56 93 VAL A C 1
ATOM 725 O O . VAL A 1 93 ? 7.220 -7.279 -14.709 1.00 94.56 93 VAL A O 1
ATOM 728 N N . SER A 1 94 ? 5.312 -6.072 -14.652 1.00 93.25 94 SER A N 1
ATOM 729 C CA . SER A 1 94 ? 5.200 -5.891 -16.095 1.00 93.25 94 SER A CA 1
ATOM 730 C C . SER A 1 94 ? 5.250 -4.411 -16.452 1.00 93.25 94 SER A C 1
ATOM 732 O O . SER A 1 94 ? 4.466 -3.630 -15.915 1.00 93.25 94 SER A O 1
ATOM 734 N N . VAL A 1 95 ? 6.151 -4.044 -17.361 1.00 90.62 95 VAL A N 1
ATOM 735 C CA . VAL A 1 95 ? 6.296 -2.696 -17.926 1.00 90.62 95 VAL A CA 1
ATOM 736 C C . VAL A 1 95 ? 6.477 -2.835 -19.432 1.00 90.62 95 VAL A C 1
ATOM 738 O O . VAL A 1 95 ? 7.200 -3.718 -19.888 1.00 90.62 95 VAL A O 1
ATOM 741 N N . ASN A 1 96 ? 5.815 -1.977 -20.207 1.00 91.38 96 ASN A N 1
ATOM 742 C CA . ASN A 1 96 ? 5.831 -2.023 -21.672 1.00 91.38 96 ASN A CA 1
ATOM 743 C C . ASN A 1 96 ? 6.581 -0.808 -22.233 1.00 91.38 96 ASN A C 1
ATOM 745 O O . ASN A 1 96 ? 5.941 0.156 -22.665 1.00 91.38 96 ASN A O 1
ATOM 749 N N . PRO A 1 97 ? 7.922 -0.795 -22.195 1.00 89.94 97 PRO A N 1
ATOM 750 C CA . PRO A 1 97 ? 8.664 0.369 -22.636 1.00 89.94 97 PRO A CA 1
ATOM 751 C C . PRO A 1 97 ? 8.745 0.426 -24.170 1.00 89.94 97 PRO A C 1
ATOM 753 O O . PRO A 1 97 ? 8.707 -0.596 -24.855 1.00 89.94 97 PRO A O 1
ATOM 756 N N . SER A 1 98 ? 8.875 1.632 -24.728 1.00 89.56 98 SER A N 1
ATOM 757 C CA . SER A 1 98 ? 9.085 1.827 -26.173 1.00 89.56 98 SER A CA 1
ATOM 758 C C . SER A 1 98 ? 10.539 1.618 -26.616 1.00 89.56 98 SER A C 1
ATOM 760 O O . SER A 1 98 ? 10.811 1.540 -27.810 1.00 89.56 98 SER A O 1
ATOM 762 N N . SER A 1 99 ? 11.466 1.570 -25.663 1.00 89.12 99 SER A N 1
ATOM 763 C CA . SER A 1 99 ? 12.903 1.340 -25.836 1.00 89.12 99 SER A CA 1
ATOM 764 C C . SER A 1 99 ? 13.426 0.555 -24.636 1.00 89.12 99 SER A C 1
ATOM 766 O O . SER A 1 99 ? 12.703 0.380 -23.659 1.00 89.12 99 SER A O 1
ATOM 768 N N . ASP A 1 100 ? 14.680 0.125 -24.668 1.00 88.50 100 ASP A N 1
ATOM 769 C CA . ASP A 1 100 ? 15.267 -0.577 -23.531 1.00 88.50 100 ASP A CA 1
ATOM 770 C C . ASP A 1 100 ? 15.436 0.373 -22.333 1.00 88.50 100 ASP A C 1
ATOM 772 O O . ASP A 1 100 ? 15.885 1.519 -22.472 1.00 88.50 100 ASP A O 1
ATOM 776 N N . ILE A 1 101 ? 15.033 -0.091 -21.151 1.00 88.62 101 ILE A N 1
ATOM 777 C CA . ILE A 1 101 ? 15.135 0.648 -19.891 1.00 88.62 101 ILE A CA 1
ATOM 778 C C . ILE A 1 101 ? 15.657 -0.255 -18.771 1.00 88.62 101 ILE A C 1
ATOM 780 O O . ILE A 1 101 ? 15.334 -1.441 -18.705 1.00 88.62 101 ILE A O 1
ATOM 784 N N . MET A 1 102 ? 16.418 0.328 -17.847 1.00 89.75 102 MET A N 1
ATOM 785 C CA . MET A 1 102 ? 16.739 -0.283 -16.557 1.00 89.75 102 MET A CA 1
ATOM 786 C C . MET A 1 102 ? 15.743 0.254 -15.542 1.00 89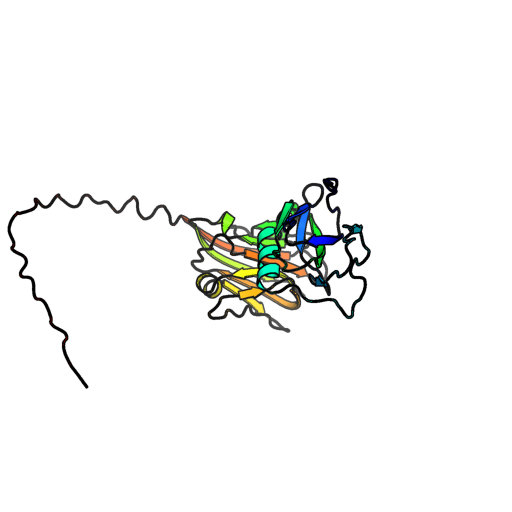.75 102 MET A C 1
ATOM 788 O O . MET A 1 102 ? 15.674 1.469 -15.365 1.00 89.75 102 MET A O 1
ATOM 792 N N . ILE A 1 103 ? 14.999 -0.608 -14.853 1.00 90.19 103 ILE A N 1
ATOM 793 C CA . ILE A 1 103 ? 14.156 -0.187 -13.728 1.00 90.19 103 ILE A CA 1
ATOM 794 C C . ILE A 1 103 ? 14.834 -0.573 -12.420 1.00 90.19 103 ILE A C 1
ATOM 796 O O . ILE A 1 103 ? 15.202 -1.725 -12.203 1.00 90.19 103 ILE A O 1
ATOM 800 N N . HIS A 1 104 ? 14.930 0.406 -11.528 1.00 90.19 104 HIS A N 1
ATOM 801 C CA . HIS A 1 104 ? 15.378 0.262 -10.155 1.00 90.19 104 HIS A CA 1
ATOM 802 C C . HIS A 1 104 ? 14.166 0.196 -9.217 1.00 90.19 104 HIS A C 1
ATOM 804 O O . HIS A 1 104 ? 13.458 1.191 -9.021 1.00 90.19 104 HIS A O 1
ATOM 810 N N . ILE A 1 105 ? 13.930 -0.976 -8.621 1.00 91.75 105 ILE A N 1
ATOM 811 C CA . ILE A 1 105 ? 12.796 -1.252 -7.732 1.00 91.75 105 ILE A CA 1
ATOM 812 C C . ILE A 1 105 ? 13.319 -1.503 -6.308 1.00 91.75 105 ILE A C 1
ATOM 814 O O . ILE A 1 105 ? 13.847 -2.582 -6.029 1.00 91.75 105 ILE A O 1
ATOM 818 N N . PRO A 1 106 ? 13.166 -0.546 -5.373 1.00 92.19 106 PRO A N 1
ATOM 819 C CA . PRO A 1 106 ? 13.519 -0.769 -3.975 1.00 92.19 106 PRO A CA 1
ATOM 820 C C . PRO A 1 106 ? 12.515 -1.724 -3.315 1.00 92.19 106 PRO A C 1
ATOM 822 O O . PRO A 1 106 ? 11.327 -1.405 -3.183 1.00 92.19 106 PRO A O 1
ATOM 825 N N . VAL A 1 107 ? 13.002 -2.883 -2.867 1.00 92.25 107 VAL A N 1
ATOM 826 C CA . VAL A 1 107 ? 12.199 -3.937 -2.236 1.00 92.25 107 VAL A CA 1
ATOM 827 C C . VAL A 1 107 ? 12.681 -4.202 -0.817 1.00 92.25 107 VAL A C 1
ATOM 829 O O . VAL A 1 107 ? 13.858 -4.467 -0.583 1.00 92.25 107 VAL A O 1
ATOM 832 N N . ILE A 1 108 ? 11.743 -4.188 0.128 1.00 92.69 108 ILE A N 1
ATOM 833 C CA . ILE A 1 108 ? 11.922 -4.709 1.481 1.00 92.69 108 ILE A CA 1
ATOM 834 C C . ILE A 1 108 ? 11.067 -5.965 1.631 1.00 92.69 108 ILE A C 1
ATOM 836 O O . ILE A 1 108 ? 9.870 -5.953 1.361 1.00 92.69 108 ILE A O 1
ATOM 840 N N . CYS A 1 109 ? 11.666 -7.031 2.132 1.00 93.69 109 CYS A N 1
ATOM 841 C CA . CYS A 1 109 ? 10.981 -8.228 2.572 1.00 93.69 109 CYS A CA 1
ATOM 842 C C . CYS A 1 109 ? 10.679 -8.106 4.065 1.00 93.69 109 CYS A C 1
ATOM 844 O O . CYS A 1 109 ? 11.578 -7.932 4.888 1.00 93.69 109 CYS A O 1
ATOM 846 N N . VAL A 1 110 ? 9.404 -8.222 4.438 1.00 92.06 110 VAL A N 1
ATOM 847 C CA . VAL A 1 110 ? 8.957 -8.219 5.841 1.00 92.06 110 VAL A CA 1
ATOM 848 C C . VAL A 1 110 ? 8.281 -9.541 6.184 1.00 92.06 110 VAL A C 1
ATOM 850 O O . VAL A 1 110 ? 7.581 -10.107 5.354 1.00 92.06 110 VAL A O 1
ATOM 853 N N . GLN A 1 111 ? 8.462 -10.046 7.405 1.00 92.12 111 GLN A N 1
ATOM 854 C CA . GLN A 1 111 ? 7.827 -11.304 7.819 1.00 92.12 111 GLN A CA 1
ATOM 855 C C . GLN A 1 111 ? 6.300 -11.228 7.684 1.00 92.12 111 GLN A C 1
ATOM 857 O O . GLN A 1 111 ? 5.679 -10.304 8.221 1.00 92.12 111 GLN A O 1
ATOM 862 N N . ALA A 1 112 ? 5.687 -12.226 7.039 1.00 91.00 112 ALA A N 1
ATOM 863 C CA . ALA A 1 112 ? 4.237 -12.288 6.849 1.00 91.00 112 ALA A CA 1
ATOM 864 C C . ALA A 1 112 ? 3.462 -12.287 8.177 1.00 91.00 112 ALA A C 1
ATOM 866 O O . ALA A 1 112 ? 2.360 -11.754 8.249 1.00 91.00 112 ALA A O 1
ATOM 867 N N . THR A 1 113 ? 4.059 -12.800 9.257 1.00 88.62 113 THR A N 1
ATOM 868 C CA . THR A 1 113 ? 3.477 -12.809 10.612 1.00 88.62 113 THR A CA 1
ATOM 869 C C . THR A 1 113 ? 3.229 -11.410 11.188 1.00 88.62 113 THR A C 1
ATOM 871 O O . THR A 1 113 ? 2.443 -11.258 12.122 1.00 88.62 113 THR A O 1
ATOM 874 N N . ARG A 1 114 ? 3.869 -10.368 10.636 1.00 87.25 114 ARG A N 1
ATOM 875 C CA . ARG A 1 114 ? 3.624 -8.968 11.019 1.00 87.25 114 ARG A CA 1
ATOM 876 C C . ARG A 1 114 ? 2.369 -8.390 10.373 1.00 87.25 114 ARG A C 1
ATOM 878 O O . ARG A 1 114 ? 1.864 -7.370 10.850 1.00 87.25 114 ARG A O 1
ATOM 885 N N . ILE A 1 115 ? 1.866 -9.024 9.313 1.00 87.56 115 ILE A N 1
ATOM 886 C CA . ILE A 1 115 ? 0.633 -8.629 8.645 1.00 87.56 115 ILE A CA 1
ATOM 887 C C . ILE A 1 115 ? -0.551 -9.052 9.503 1.00 87.56 115 ILE A C 1
ATOM 889 O O . ILE A 1 115 ? -0.752 -10.223 9.815 1.00 87.56 115 ILE A O 1
ATOM 893 N N . ASN A 1 116 ? -1.374 -8.079 9.858 1.00 84.62 116 ASN A N 1
ATOM 894 C CA . ASN A 1 116 ? -2.542 -8.273 10.684 1.00 84.62 116 ASN A CA 1
ATOM 895 C C . ASN A 1 116 ? -3.767 -7.778 9.941 1.00 84.62 116 ASN A C 1
ATOM 897 O O . ASN A 1 116 ? -3.900 -6.583 9.666 1.00 84.62 116 ASN A O 1
ATOM 901 N N . ASN A 1 117 ? -4.683 -8.705 9.653 1.00 81.31 117 ASN A N 1
ATOM 902 C CA . ASN A 1 117 ? -5.968 -8.332 9.087 1.00 81.31 117 ASN A CA 1
ATOM 903 C C . ASN A 1 117 ? -6.668 -7.422 10.092 1.00 81.31 117 ASN A C 1
ATOM 905 O O . ASN A 1 117 ? -6.861 -7.788 11.265 1.00 81.31 117 ASN A O 1
ATOM 909 N N . PHE A 1 118 ? -6.961 -6.206 9.638 1.00 74.88 118 PHE A N 1
ATOM 910 C CA . PHE A 1 118 ? -7.466 -5.172 10.517 1.00 74.88 118 PHE A CA 1
ATOM 911 C C . PHE A 1 118 ? -8.871 -5.494 11.006 1.00 74.88 118 PHE A C 1
ATOM 913 O O . PHE A 1 118 ? -9.211 -5.068 12.099 1.00 74.88 118 PHE A O 1
ATOM 920 N N . ILE A 1 119 ? -9.648 -6.279 10.255 1.00 75.75 119 ILE A N 1
ATOM 921 C CA . ILE A 1 119 ? -11.061 -6.555 10.520 1.00 75.75 119 ILE A CA 1
ATOM 922 C C . ILE A 1 119 ? -11.195 -7.818 11.380 1.00 75.75 119 ILE A C 1
ATOM 924 O O . ILE A 1 119 ? -10.916 -8.935 10.946 1.00 75.75 119 ILE A O 1
ATOM 928 N N . GLY A 1 120 ? -11.631 -7.642 12.627 1.00 68.44 120 GLY A N 1
ATOM 929 C CA . GLY A 1 120 ? -11.925 -8.732 13.554 1.00 68.44 120 GLY A CA 1
ATOM 930 C C . GLY A 1 120 ? -12.458 -8.221 14.891 1.00 68.44 120 GLY A C 1
ATOM 931 O O . GLY A 1 120 ? -12.069 -7.159 15.367 1.00 68.44 120 GLY A O 1
ATOM 932 N N . ASN A 1 121 ? -13.356 -8.978 15.517 1.00 61.06 121 ASN A N 1
ATOM 933 C CA . ASN A 1 121 ? -13.939 -8.597 16.802 1.00 61.06 121 ASN A CA 1
ATOM 934 C C . ASN A 1 121 ? -13.028 -9.024 17.950 1.00 61.06 121 ASN A C 1
ATOM 936 O O . ASN A 1 121 ? -13.162 -10.130 18.459 1.00 61.06 121 ASN A O 1
ATOM 940 N N . SER A 1 122 ? -12.103 -8.155 18.351 1.00 61.41 122 SE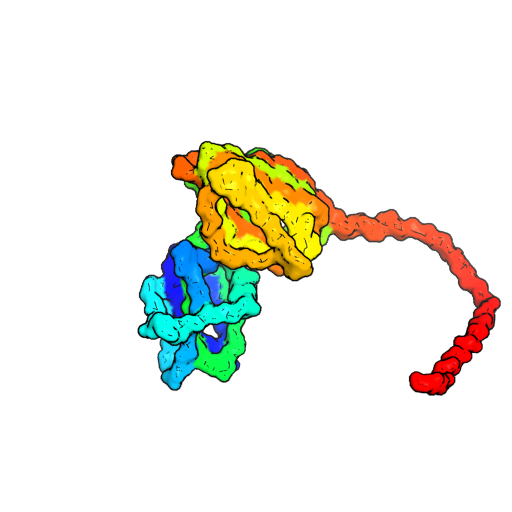R A N 1
ATOM 941 C CA . SER A 1 122 ? -11.378 -8.279 19.621 1.00 61.41 122 SER A CA 1
ATOM 942 C C . SER A 1 122 ? -10.433 -7.096 19.814 1.00 61.41 122 SER A C 1
ATOM 944 O O . SER A 1 122 ? -9.805 -6.678 18.835 1.00 61.41 122 SER A O 1
ATOM 946 N N . PRO A 1 123 ? -10.223 -6.615 21.051 1.00 68.88 123 PRO A N 1
ATOM 947 C CA . PRO A 1 123 ? -9.023 -5.848 21.339 1.00 68.88 123 PRO A CA 1
ATOM 948 C C . PRO A 1 123 ? -7.795 -6.697 20.985 1.00 68.88 123 PRO A C 1
ATOM 950 O O . PRO A 1 123 ? -7.689 -7.849 21.406 1.00 68.88 123 PRO A O 1
ATOM 953 N N . LYS A 1 124 ? -6.884 -6.135 20.193 1.00 80.50 124 LYS A N 1
ATOM 954 C CA . LYS A 1 124 ? -5.592 -6.753 19.883 1.00 80.50 124 LYS A CA 1
ATOM 955 C C . LYS A 1 124 ? -4.511 -5.973 20.622 1.00 80.50 124 LYS A C 1
ATOM 957 O O . LYS A 1 124 ? -4.462 -4.747 20.525 1.00 80.50 124 LYS A O 1
ATOM 962 N N . ASN A 1 125 ? -3.676 -6.682 21.372 1.00 81.88 125 ASN A N 1
ATOM 963 C CA . ASN A 1 125 ? -2.507 -6.113 22.030 1.00 81.88 125 ASN A CA 1
ATOM 964 C C . ASN A 1 125 ? -1.261 -6.591 21.283 1.00 81.88 125 ASN A C 1
ATOM 966 O O . ASN A 1 125 ? -0.981 -7.790 21.253 1.00 81.88 125 ASN A O 1
ATOM 970 N N . PHE A 1 126 ? -0.550 -5.663 20.649 1.00 82.31 126 PHE A N 1
ATOM 971 C CA . PHE A 1 126 ? 0.672 -5.957 19.909 1.00 82.31 126 PHE A CA 1
ATOM 972 C C . PHE A 1 126 ? 1.880 -5.640 20.786 1.00 82.31 126 PHE A C 1
ATOM 974 O O . PHE A 1 126 ? 2.128 -4.474 21.096 1.00 82.31 126 PHE A O 1
ATOM 981 N N . ILE A 1 127 ? 2.618 -6.679 21.187 1.00 77.62 127 ILE A N 1
ATOM 982 C CA . ILE A 1 127 ? 3.803 -6.562 22.045 1.00 77.62 127 ILE A CA 1
ATOM 983 C C . ILE A 1 127 ? 5.054 -6.409 21.180 1.00 77.62 127 ILE A C 1
ATOM 985 O O . ILE A 1 127 ? 5.281 -7.243 20.306 1.00 77.62 127 ILE A O 1
ATOM 989 N N . ASN A 1 128 ? 5.871 -5.383 21.451 1.00 67.06 128 ASN A N 1
ATOM 990 C CA . ASN A 1 128 ? 7.193 -5.160 20.837 1.00 67.06 128 ASN A CA 1
ATOM 991 C C . ASN A 1 128 ? 7.228 -5.355 19.308 1.00 67.06 128 ASN A C 1
ATOM 993 O O . ASN A 1 128 ? 8.155 -5.954 18.761 1.00 67.06 128 ASN A O 1
ATOM 997 N N . GLY A 1 129 ? 6.194 -4.883 18.614 1.00 69.81 129 GLY A N 1
ATOM 998 C CA . GLY A 1 129 ? 6.021 -5.110 17.187 1.00 69.81 129 GLY A CA 1
ATOM 999 C C . GLY A 1 129 ? 5.573 -3.858 16.453 1.00 69.81 129 GLY A C 1
ATOM 1000 O O . GLY A 1 129 ? 4.948 -2.968 17.023 1.00 69.81 129 GLY A O 1
ATOM 1001 N N . PHE A 1 130 ? 5.872 -3.835 15.158 1.00 83.25 130 PHE A N 1
ATOM 1002 C CA . PHE A 1 130 ? 5.366 -2.854 14.206 1.00 83.25 130 PHE A CA 1
ATOM 1003 C C . PHE A 1 130 ? 4.278 -3.544 13.375 1.00 83.25 130 PHE A C 1
ATOM 1005 O O . PHE A 1 130 ? 4.588 -4.087 12.309 1.00 83.25 130 PHE A O 1
ATOM 1012 N N . PRO A 1 131 ? 3.040 -3.669 13.901 1.00 86.56 131 PRO A N 1
ATOM 1013 C CA . PRO A 1 131 ? 1.988 -4.386 13.201 1.00 86.56 131 PRO A CA 1
ATOM 1014 C C . PRO A 1 131 ? 1.692 -3.684 11.877 1.00 86.56 131 PRO A C 1
ATOM 1016 O O . PRO A 1 131 ? 1.445 -2.479 11.838 1.00 86.56 131 PRO A O 1
ATOM 1019 N N . ILE A 1 132 ? 1.709 -4.460 10.796 1.00 90.31 132 ILE A N 1
ATOM 1020 C CA . ILE A 1 132 ? 1.265 -4.006 9.484 1.00 90.31 132 ILE A CA 1
ATOM 1021 C C . ILE A 1 132 ? -0.220 -4.298 9.417 1.00 90.31 132 ILE A C 1
ATOM 1023 O O . ILE A 1 132 ? -0.640 -5.452 9.338 1.00 90.31 132 ILE A O 1
ATOM 1027 N N . PHE A 1 133 ? -1.022 -3.251 9.474 1.00 92.00 133 PHE A N 1
ATOM 1028 C CA . PHE A 1 133 ? -2.454 -3.364 9.306 1.00 92.00 133 PHE A CA 1
ATOM 1029 C C . PHE A 1 133 ? -2.782 -3.421 7.828 1.00 92.00 133 PHE A C 1
ATOM 1031 O O . PHE A 1 133 ? -2.277 -2.610 7.048 1.00 92.00 133 PHE A O 1
ATOM 1038 N N . TYR A 1 134 ? -3.628 -4.381 7.457 1.00 92.56 134 TYR A N 1
ATOM 1039 C CA . TYR A 1 134 ? -4.038 -4.529 6.073 1.00 92.56 134 TYR A CA 1
ATOM 1040 C C . TYR A 1 134 ? -5.528 -4.810 5.900 1.00 92.56 134 TYR A C 1
ATOM 1042 O O . TYR A 1 134 ? -6.167 -5.457 6.739 1.00 92.56 134 TYR A O 1
ATOM 1050 N N . ILE A 1 135 ? -6.051 -4.326 4.774 1.00 93.31 135 ILE A N 1
ATOM 1051 C CA . ILE A 1 135 ? -7.368 -4.641 4.227 1.00 93.31 135 ILE A CA 1
ATOM 1052 C C . ILE A 1 135 ? -7.206 -4.732 2.708 1.00 93.31 135 ILE A C 1
ATOM 1054 O O . ILE A 1 135 ? -6.723 -3.785 2.096 1.00 93.31 135 ILE A O 1
ATOM 1058 N N . ALA A 1 136 ? -7.599 -5.850 2.097 1.00 93.25 136 ALA A N 1
ATOM 1059 C CA . ALA A 1 136 ? -7.481 -6.059 0.655 1.00 93.25 136 ALA A CA 1
ATOM 1060 C C . ALA A 1 136 ? -8.791 -6.590 0.072 1.00 93.25 136 ALA A C 1
ATOM 1062 O O . ALA A 1 136 ? -9.380 -7.516 0.625 1.00 93.25 136 ALA A O 1
ATOM 1063 N N . GLY A 1 137 ? -9.242 -6.043 -1.056 1.00 92.25 137 GLY A N 1
ATOM 1064 C CA . GLY A 1 137 ? -10.542 -6.380 -1.636 1.00 92.25 137 GLY A CA 1
ATOM 1065 C C . GLY A 1 137 ? -10.713 -7.851 -1.999 1.00 92.25 137 GLY A C 1
ATOM 1066 O O . GLY A 1 137 ? -11.798 -8.402 -1.816 1.00 92.25 137 GLY A O 1
ATOM 1067 N N . ASN A 1 138 ? -9.630 -8.524 -2.399 1.00 91.00 138 ASN A N 1
ATOM 1068 C CA . ASN A 1 138 ? -9.625 -9.969 -2.646 1.00 91.00 138 ASN A CA 1
ATOM 1069 C C . ASN A 1 138 ? -10.103 -10.803 -1.440 1.00 91.00 138 ASN A C 1
ATOM 1071 O O . ASN A 1 138 ? -10.760 -11.823 -1.636 1.00 91.00 138 ASN A O 1
ATOM 1075 N N . ASP A 1 139 ? -9.857 -10.350 -0.207 1.00 90.25 139 ASP A N 1
ATOM 1076 C CA . ASP A 1 139 ? -10.246 -11.068 1.019 1.00 90.25 139 ASP A CA 1
ATOM 1077 C C . ASP A 1 139 ? -11.740 -10.881 1.369 1.00 90.25 139 ASP A C 1
ATOM 1079 O O . ASP A 1 139 ? -12.325 -11.611 2.188 1.00 90.25 139 ASP A O 1
ATOM 1083 N N . TYR A 1 140 ? -12.381 -9.897 0.729 1.00 90.38 140 TYR A N 1
ATOM 1084 C CA . TYR A 1 140 ? -13.733 -9.429 1.033 1.00 90.38 140 TYR A CA 1
ATOM 1085 C C . TYR A 1 140 ? -14.683 -9.460 -0.165 1.00 90.38 140 TYR A C 1
ATOM 1087 O O . TYR A 1 140 ? -15.745 -8.837 -0.126 1.00 90.38 140 TYR A O 1
ATOM 1095 N N . ILE A 1 141 ? -14.358 -10.231 -1.205 1.00 90.31 141 ILE A N 1
ATOM 1096 C CA . ILE A 1 141 ? -15.243 -10.417 -2.361 1.00 90.31 141 ILE A CA 1
ATOM 1097 C C . ILE A 1 141 ? -16.633 -10.877 -1.888 1.00 90.31 141 ILE A C 1
ATOM 1099 O O . ILE A 1 141 ? -16.776 -11.868 -1.170 1.00 90.31 141 ILE A O 1
ATOM 1103 N N . GLY A 1 142 ? -17.671 -10.137 -2.295 1.00 90.31 142 GLY A N 1
ATOM 1104 C CA . GLY A 1 142 ? -19.066 -10.421 -1.941 1.00 90.31 142 GLY A CA 1
ATOM 1105 C C . GLY A 1 142 ? -19.453 -10.073 -0.498 1.00 90.31 142 GLY A C 1
ATOM 1106 O O . GLY A 1 142 ? -20.561 -10.416 -0.067 1.00 90.31 142 GLY A O 1
ATOM 1107 N N . LYS A 1 143 ? -18.592 -9.378 0.251 1.00 93.19 143 LYS A N 1
ATOM 1108 C CA . LYS A 1 143 ? -18.857 -8.938 1.624 1.00 93.19 143 LYS A CA 1
ATOM 1109 C C . LYS A 1 143 ? -19.009 -7.422 1.699 1.00 93.19 143 LYS A C 1
ATOM 1111 O O . LYS A 1 143 ? -18.433 -6.675 0.916 1.00 93.19 143 LYS A O 1
ATOM 1116 N N . GLU A 1 144 ? -19.799 -6.988 2.668 1.00 95.06 144 GLU A N 1
ATOM 1117 C CA . GLU A 1 144 ? -19.924 -5.597 3.095 1.00 95.06 144 GLU A CA 1
ATOM 1118 C C . GLU A 1 144 ? -19.355 -5.475 4.509 1.00 95.06 144 GLU A C 1
ATOM 1120 O O . GLU A 1 144 ? -19.636 -6.325 5.361 1.00 95.06 144 GLU A O 1
ATOM 1125 N N . ILE A 1 145 ? -18.532 -4.454 4.745 1.00 94.38 145 ILE A N 1
ATOM 1126 C CA . ILE A 1 145 ? -17.763 -4.283 5.980 1.00 94.38 145 ILE A CA 1
ATOM 1127 C C . ILE A 1 145 ? -18.176 -2.973 6.650 1.00 94.38 145 ILE A C 1
ATOM 1129 O O . ILE A 1 145 ? -18.100 -1.908 6.038 1.00 94.38 145 ILE A O 1
ATOM 1133 N N . THR A 1 146 ? -18.528 -3.047 7.932 1.00 95.00 146 THR A N 1
ATOM 1134 C CA . THR A 1 146 ? -18.677 -1.874 8.798 1.00 95.00 146 THR A CA 1
ATOM 1135 C C . THR A 1 146 ? -17.839 -2.088 10.040 1.00 95.00 146 THR A C 1
ATOM 1137 O O . THR A 1 146 ? -18.001 -3.083 10.748 1.00 95.00 146 THR A O 1
ATOM 1140 N N . TYR A 1 147 ? -16.904 -1.181 10.288 1.00 93.06 147 TYR A N 1
ATOM 1141 C CA . TYR A 1 147 ? -15.835 -1.403 11.242 1.00 93.06 147 TYR A CA 1
ATOM 1142 C C . TYR A 1 147 ? -15.264 -0.094 11.771 1.00 93.06 147 TYR A C 1
ATOM 1144 O O . TYR A 1 147 ? -15.128 0.871 11.032 1.00 93.06 147 TYR A O 1
ATOM 1152 N N . SER A 1 148 ? -14.907 -0.054 13.047 1.00 93.50 148 SER A N 1
ATOM 1153 C CA . SER A 1 148 ? -14.265 1.101 13.659 1.00 93.50 148 SER A CA 1
ATOM 1154 C C . SER A 1 148 ? -13.194 0.637 14.629 1.00 93.50 148 SER A C 1
ATOM 1156 O O . SER A 1 148 ? -13.461 -0.169 15.524 1.00 93.50 148 SER A O 1
ATOM 1158 N N . CYS A 1 149 ? -11.996 1.194 14.490 1.00 93.06 149 CYS A N 1
ATOM 1159 C CA . CYS A 1 149 ? -10.900 0.978 15.420 1.00 93.06 149 CYS A CA 1
ATOM 1160 C C . CYS A 1 149 ? -10.330 2.277 15.937 1.00 93.06 149 CYS A C 1
ATOM 1162 O O . CYS A 1 149 ? -10.238 3.268 15.216 1.00 93.06 149 CYS A O 1
ATOM 1164 N N . THR A 1 150 ? -9.839 2.209 17.165 1.00 94.19 150 THR A N 1
ATOM 1165 C CA . THR A 1 150 ? -9.110 3.288 17.807 1.00 94.19 150 THR A CA 1
ATOM 1166 C C . THR A 1 150 ? -7.852 2.736 18.459 1.00 94.19 150 THR A C 1
ATOM 1168 O O . THR A 1 150 ? -7.872 1.698 19.125 1.00 94.19 150 THR A O 1
ATOM 1171 N N . VAL A 1 151 ? -6.756 3.462 18.281 1.00 93.12 151 VAL A N 1
ATOM 1172 C CA . VAL A 1 151 ? -5.460 3.211 18.910 1.00 93.12 151 VAL A CA 1
ATOM 1173 C C . VAL A 1 151 ? -5.110 4.416 19.759 1.00 93.12 151 VAL A C 1
ATOM 1175 O O . VAL A 1 151 ? -5.235 5.542 19.284 1.00 93.12 151 VAL A O 1
ATOM 1178 N N . LYS A 1 152 ? -4.672 4.192 21.000 1.00 92.50 152 LYS A N 1
ATOM 1179 C CA . LYS A 1 152 ? -4.262 5.254 21.928 1.00 92.50 152 LYS A CA 1
ATOM 1180 C C . LYS A 1 152 ? -2.921 4.913 22.555 1.00 92.50 152 LYS A C 1
ATOM 1182 O O . LYS A 1 152 ? -2.812 3.893 23.229 1.00 92.50 152 LYS A O 1
ATOM 1187 N N . VAL A 1 153 ? -1.936 5.784 22.371 1.00 92.00 153 VAL A N 1
ATOM 1188 C CA . VAL A 1 153 ? -0.618 5.705 23.024 1.00 92.00 153 VAL A CA 1
ATOM 1189 C C . VAL A 1 153 ? -0.092 7.117 23.307 1.00 92.00 153 VAL A C 1
ATOM 1191 O O . VAL A 1 153 ? -0.757 8.113 23.028 1.00 92.00 153 VAL A O 1
ATOM 1194 N N . LYS A 1 154 ? 1.108 7.235 23.884 1.00 91.56 154 LYS A N 1
ATOM 1195 C CA . LYS A 1 154 ? 1.679 8.542 24.244 1.00 91.56 154 LYS A CA 1
ATOM 1196 C C . LYS A 1 154 ? 2.097 9.363 23.022 1.00 91.56 154 LYS A C 1
ATOM 1198 O O . LYS A 1 154 ? 1.892 10.574 23.018 1.00 91.56 154 LYS A O 1
ATOM 1203 N N . VAL A 1 155 ? 2.706 8.728 22.019 1.00 92.31 155 VAL A N 1
ATOM 1204 C CA . VAL A 1 155 ? 3.111 9.358 20.754 1.00 92.31 155 VAL A CA 1
ATOM 1205 C C . VAL A 1 155 ? 3.013 8.323 19.634 1.00 92.31 155 VAL A C 1
ATOM 1207 O O . VAL A 1 155 ? 3.708 7.313 19.680 1.00 92.31 155 VAL A O 1
ATOM 1210 N N . LEU A 1 156 ? 2.173 8.593 18.636 1.00 93.62 156 LEU A N 1
ATOM 1211 C CA . LEU A 1 156 ? 1.978 7.753 17.456 1.00 93.62 156 LEU A CA 1
ATOM 1212 C C . LEU A 1 156 ? 2.755 8.274 16.257 1.00 93.62 156 LEU A C 1
ATOM 1214 O O . LEU A 1 156 ? 2.755 9.480 15.997 1.00 93.62 156 LEU A O 1
ATOM 1218 N N . TYR A 1 157 ? 3.305 7.345 15.484 1.00 94.31 157 TYR A N 1
ATOM 1219 C CA . TYR A 1 157 ? 3.742 7.560 14.111 1.00 94.31 157 TYR A CA 1
ATOM 1220 C C . TYR A 1 157 ? 2.909 6.707 13.158 1.00 94.31 157 TYR A C 1
ATOM 1222 O O . TYR A 1 157 ? 2.454 5.621 13.528 1.00 94.31 157 TYR A O 1
ATOM 1230 N N . LEU A 1 158 ? 2.724 7.208 11.941 1.00 94.38 158 LEU A N 1
ATOM 1231 C CA . LEU A 1 158 ? 2.034 6.523 10.859 1.00 94.38 158 LEU A CA 1
ATOM 1232 C C . LEU A 1 158 ? 2.965 6.395 9.660 1.00 94.38 158 LEU A C 1
ATOM 1234 O O . LEU A 1 158 ? 3.522 7.376 9.175 1.00 94.38 158 LEU A O 1
ATOM 1238 N N . GLU A 1 159 ? 3.067 5.181 9.147 1.00 94.56 159 GLU A N 1
ATOM 1239 C CA . GLU A 1 159 ? 3.741 4.896 7.889 1.00 94.56 159 GLU A CA 1
ATOM 1240 C C . GLU A 1 159 ? 2.733 4.227 6.955 1.00 94.56 159 GLU A C 1
ATOM 1242 O O . GLU A 1 159 ? 2.180 3.175 7.276 1.00 94.56 159 GLU A O 1
ATOM 1247 N N . VAL A 1 160 ? 2.456 4.844 5.808 1.00 94.50 160 VAL A N 1
ATOM 1248 C CA . VAL A 1 160 ? 1.584 4.263 4.785 1.00 94.50 160 VAL A CA 1
ATOM 1249 C C . VAL A 1 160 ? 2.447 3.479 3.812 1.00 94.50 160 VAL A C 1
ATOM 1251 O O . VAL A 1 160 ? 3.391 4.012 3.233 1.00 94.50 160 VAL A O 1
ATOM 1254 N N . PHE A 1 161 ? 2.122 2.204 3.629 1.00 91.44 161 PHE A N 1
ATOM 1255 C CA . PHE A 1 161 ? 2.804 1.357 2.653 1.00 91.44 161 PHE A CA 1
ATOM 1256 C C . PHE A 1 161 ? 2.177 1.537 1.285 1.00 91.44 161 PHE A C 1
ATOM 1258 O O . PHE A 1 161 ? 2.873 1.782 0.305 1.00 91.44 161 PHE A O 1
ATOM 1265 N N . TYR A 1 162 ? 0.857 1.379 1.241 1.00 95.69 162 TYR A N 1
ATOM 1266 C CA . TYR A 1 162 ? 0.090 1.486 0.021 1.00 95.69 162 TYR A CA 1
ATOM 1267 C C . TYR A 1 162 ? -1.395 1.614 0.342 1.00 95.69 162 TYR A C 1
ATOM 1269 O O . TYR A 1 162 ? -1.963 0.771 1.035 1.00 95.69 162 TYR A O 1
ATOM 1277 N N . ILE A 1 163 ? -2.030 2.660 -0.169 1.00 97.12 163 ILE A N 1
ATOM 1278 C CA . ILE A 1 163 ? -3.484 2.801 -0.184 1.00 97.12 163 ILE A CA 1
ATOM 1279 C C . ILE A 1 163 ? -3.897 2.968 -1.636 1.00 97.12 163 ILE A C 1
ATOM 1281 O O . ILE A 1 163 ? -3.366 3.833 -2.327 1.00 97.12 163 ILE A O 1
ATOM 1285 N N . HIS A 1 164 ? -4.858 2.169 -2.077 1.00 97.50 164 HIS A N 1
ATOM 1286 C CA . HIS A 1 164 ? -5.534 2.347 -3.349 1.00 97.50 164 HIS A CA 1
ATOM 1287 C C . HIS A 1 164 ? -7.014 2.060 -3.156 1.00 97.50 164 HIS A C 1
ATOM 1289 O O . HIS A 1 164 ? -7.417 0.926 -2.908 1.00 97.50 164 HIS A O 1
ATOM 1295 N N . LEU A 1 165 ? -7.812 3.119 -3.217 1.00 97.50 165 LEU A N 1
ATOM 1296 C CA . LEU A 1 165 ? -9.257 3.082 -3.076 1.00 97.50 165 LEU A CA 1
ATOM 1297 C C . LEU A 1 165 ? -9.855 3.837 -4.256 1.00 97.50 165 LEU A C 1
ATOM 1299 O O . LEU A 1 165 ? -9.513 4.997 -4.488 1.00 97.50 165 LEU A O 1
ATOM 1303 N N . GLY A 1 166 ? -10.771 3.203 -4.972 1.00 97.25 166 GLY A N 1
ATOM 1304 C CA . GLY A 1 166 ? -11.646 3.872 -5.916 1.00 97.25 166 GLY A CA 1
ATOM 1305 C C . GLY A 1 166 ? -12.593 4.838 -5.195 1.00 97.25 166 GLY A C 1
ATOM 1306 O O . GLY A 1 166 ? -12.747 4.789 -3.969 1.00 97.25 166 GLY A O 1
ATOM 1307 N N . PRO A 1 167 ? -13.260 5.735 -5.935 1.00 96.75 167 PRO A N 1
ATOM 1308 C CA . PRO A 1 167 ? -14.034 6.829 -5.347 1.00 96.75 167 PRO A CA 1
ATOM 1309 C C . PRO A 1 167 ? -15.146 6.345 -4.413 1.00 96.75 167 PRO A C 1
ATOM 1311 O O . PRO A 1 167 ? -15.272 6.827 -3.289 1.00 96.75 167 PRO A O 1
ATOM 1314 N N . ARG A 1 168 ? -15.890 5.310 -4.823 1.00 96.69 168 ARG A N 1
ATOM 1315 C CA . ARG A 1 168 ? -16.998 4.750 -4.032 1.00 96.69 168 ARG A CA 1
ATOM 1316 C C . ARG A 1 168 ? -16.541 4.169 -2.700 1.00 96.69 168 ARG A C 1
ATOM 1318 O O . ARG A 1 168 ? -17.238 4.337 -1.704 1.00 96.69 168 ARG A O 1
ATOM 1325 N N . SER A 1 169 ? -15.407 3.476 -2.690 1.00 97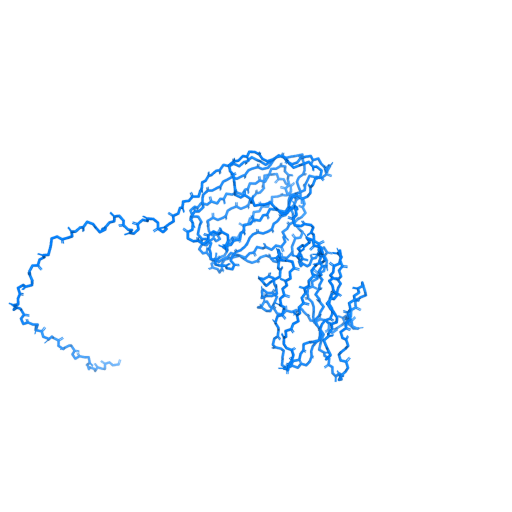.06 169 SER A N 1
ATOM 1326 C CA . SER A 1 169 ? -14.839 2.873 -1.486 1.00 97.06 169 SER A CA 1
ATOM 1327 C C . SER A 1 169 ? -14.165 3.911 -0.601 1.00 97.06 169 SER A C 1
ATOM 1329 O O . SER A 1 169 ? -14.303 3.850 0.618 1.00 97.06 169 SER A O 1
ATOM 1331 N N . CYS A 1 170 ? -13.493 4.898 -1.197 1.00 97.31 170 CYS A N 1
ATOM 1332 C CA . CYS A 1 170 ? -12.796 5.946 -0.461 1.00 97.31 170 CYS A CA 1
ATOM 1333 C C . CYS A 1 170 ? -13.755 6.732 0.443 1.00 97.31 170 CYS A C 1
ATOM 1335 O O . CYS A 1 170 ? -13.495 6.873 1.633 1.00 97.31 170 CYS A O 1
ATOM 1337 N N . GLU A 1 171 ? -14.927 7.132 -0.061 1.00 96.88 171 GLU A N 1
ATOM 1338 C CA . GLU A 1 171 ? -15.956 7.828 0.733 1.00 96.88 171 GLU A CA 1
ATOM 1339 C C . GLU A 1 171 ? -16.440 7.045 1.969 1.00 96.88 171 GLU A C 1
ATOM 1341 O O . GLU A 1 171 ? -17.041 7.613 2.886 1.00 96.88 171 GLU A O 1
ATOM 1346 N N . LYS A 1 172 ? -16.227 5.724 1.989 1.00 97.56 172 LYS A N 1
ATOM 1347 C CA . LYS A 1 172 ? -16.616 4.839 3.093 1.00 97.56 172 LYS A CA 1
ATOM 1348 C C . LYS A 1 172 ? -15.519 4.647 4.129 1.00 97.56 172 LYS A C 1
ATOM 1350 O O . LYS A 1 172 ? -15.795 4.018 5.150 1.00 97.56 172 LYS A O 1
ATOM 1355 N N . VAL A 1 173 ? -14.317 5.167 3.887 1.00 97.12 173 VAL A N 1
ATOM 1356 C CA . VAL A 1 173 ? -13.145 5.009 4.747 1.00 97.12 173 VAL A CA 1
ATOM 1357 C C . VAL A 1 173 ? -12.736 6.365 5.307 1.00 97.12 173 VAL A C 1
ATOM 1359 O O . VAL A 1 173 ? -12.489 7.315 4.573 1.00 97.12 173 VAL A O 1
ATOM 1362 N N . LYS A 1 174 ? -12.604 6.448 6.629 1.00 97.25 174 LYS A N 1
ATOM 1363 C CA . LYS A 1 174 ? -12.027 7.601 7.317 1.00 97.25 174 LYS A CA 1
ATOM 1364 C C . LYS A 1 174 ? -10.848 7.136 8.143 1.00 97.25 174 LYS A C 1
ATOM 1366 O O . LYS A 1 174 ? -11.009 6.326 9.050 1.00 97.25 174 LYS A O 1
ATOM 1371 N N . MET A 1 175 ? -9.672 7.679 7.859 1.00 96.12 175 MET A N 1
ATOM 1372 C CA . MET A 1 175 ? -8.501 7.537 8.719 1.00 96.12 175 MET A CA 1
ATOM 1373 C C . MET A 1 175 ? -8.155 8.915 9.246 1.00 96.12 175 MET A C 1
ATOM 1375 O O . MET A 1 175 ? -7.957 9.837 8.457 1.00 96.12 175 MET A O 1
ATOM 1379 N N . TYR A 1 176 ? -8.086 9.071 10.559 1.00 96.44 176 TYR A N 1
ATOM 1380 C CA . TYR A 1 176 ? -7.724 10.346 11.158 1.00 96.44 176 TYR A CA 1
ATOM 1381 C C . TYR A 1 176 ? -7.015 10.149 12.488 1.00 96.44 176 TYR A C 1
ATOM 1383 O O . TYR A 1 176 ? -7.160 9.126 13.157 1.00 96.44 176 TYR A O 1
ATOM 1391 N N . ALA A 1 177 ? -6.251 11.158 12.883 1.00 95.19 177 ALA A N 1
ATOM 1392 C CA . ALA A 1 177 ? -5.558 11.170 14.156 1.00 95.19 177 ALA A CA 1
ATOM 1393 C C . ALA A 1 177 ? -5.952 12.389 14.995 1.00 95.19 177 ALA A C 1
ATOM 1395 O O . ALA A 1 177 ? -6.203 13.475 14.464 1.00 95.19 177 ALA A O 1
ATOM 1396 N N . LYS A 1 178 ? -6.025 12.203 16.315 1.00 90.25 178 LYS A N 1
ATOM 1397 C CA . LYS A 1 178 ? -6.228 13.283 17.283 1.00 90.25 178 LYS A CA 1
ATOM 1398 C C . LYS A 1 178 ? -4.887 13.680 17.893 1.00 90.25 178 LYS A C 1
ATOM 1400 O O . LYS A 1 178 ? -4.092 12.839 18.318 1.00 90.25 178 LYS A O 1
ATOM 1405 N N . GLY A 1 179 ? -4.684 14.987 17.990 1.00 83.75 179 GLY A N 1
ATOM 1406 C CA . GLY A 1 179 ? -3.453 15.598 18.475 1.00 83.75 179 GLY A CA 1
ATOM 1407 C C . GLY A 1 179 ? -2.760 16.405 17.385 1.00 83.75 179 GLY A C 1
ATOM 1408 O O . GLY A 1 179 ? -3.334 16.668 16.329 1.00 83.75 179 GLY A O 1
ATOM 1409 N N . PHE A 1 180 ? -1.533 16.833 17.677 1.00 78.75 180 PHE A N 1
ATOM 1410 C CA . PHE A 1 180 ? -0.709 17.598 16.749 1.00 78.75 180 PHE A CA 1
ATOM 1411 C C . PHE A 1 180 ? 0.591 16.835 16.419 1.00 78.75 180 PHE A C 1
ATOM 1413 O O . PHE A 1 180 ? 1.262 16.368 17.349 1.00 78.75 180 PHE A O 1
ATOM 1420 N N . PRO A 1 181 ? 0.966 16.728 15.130 1.00 85.50 181 PRO A N 1
ATOM 1421 C CA . PRO A 1 181 ? 0.209 17.209 13.970 1.00 85.50 181 PRO A CA 1
ATOM 1422 C C . PRO A 1 181 ? -1.026 16.332 13.697 1.00 85.50 181 PRO A C 1
ATOM 1424 O O . PRO A 1 181 ? -1.064 15.157 14.064 1.00 85.50 181 PRO A O 1
ATOM 1427 N N . LYS A 1 182 ? -2.054 16.931 13.084 1.00 86.12 182 LYS A N 1
ATOM 1428 C CA . LYS A 1 182 ? -3.270 16.217 12.678 1.00 86.12 182 LYS A CA 1
ATOM 1429 C C . LYS A 1 182 ? -2.987 15.446 11.387 1.00 86.12 182 LYS A C 1
ATOM 1431 O O . LYS A 1 182 ? -2.371 15.986 10.473 1.00 86.12 182 LYS A O 1
ATOM 1436 N N . PHE A 1 183 ? -3.499 14.224 11.300 1.00 93.31 183 PHE A N 1
ATOM 1437 C CA . PHE A 1 183 ? -3.573 13.451 10.061 1.00 93.31 183 PHE A CA 1
ATOM 1438 C C . PHE A 1 183 ? -5.036 13.177 9.714 1.00 93.31 183 PHE A C 1
ATOM 1440 O O . PHE A 1 183 ? -5.843 12.915 10.609 1.00 93.31 183 PHE A O 1
ATOM 1447 N N . GLU A 1 184 ? -5.367 13.235 8.428 1.00 95.50 184 GLU A N 1
ATOM 1448 C CA . GLU A 1 184 ? -6.672 12.869 7.884 1.00 95.50 184 GLU A CA 1
ATOM 1449 C C . GLU A 1 184 ? -6.494 12.363 6.447 1.00 95.50 184 GLU A C 1
ATOM 1451 O O . GLU A 1 184 ? -5.783 12.981 5.653 1.00 95.50 184 GLU A O 1
ATOM 1456 N N . LEU A 1 185 ? -7.116 11.231 6.117 1.00 95.31 185 LEU A N 1
ATOM 1457 C CA . LEU A 1 185 ? -7.174 10.724 4.750 1.00 95.31 185 LEU A CA 1
ATOM 1458 C C . LEU A 1 185 ? -8.222 11.518 3.966 1.00 95.31 185 LEU A C 1
ATOM 1460 O O . LEU A 1 185 ? -9.399 11.506 4.320 1.00 95.31 185 LEU A O 1
ATOM 1464 N N . ILE A 1 186 ? -7.791 12.193 2.902 1.00 95.38 186 ILE A N 1
ATOM 1465 C CA . ILE A 1 186 ? -8.648 13.066 2.092 1.00 95.38 186 ILE A CA 1
ATOM 1466 C C . ILE A 1 186 ? -8.955 12.387 0.757 1.00 95.38 186 ILE A C 1
ATOM 1468 O O . ILE A 1 186 ? -8.087 12.296 -0.104 1.00 95.38 186 ILE A O 1
ATOM 1472 N N . CYS A 1 187 ? -10.188 11.931 0.572 1.00 95.38 187 CYS A N 1
ATOM 1473 C CA . CYS A 1 187 ? -10.638 11.346 -0.691 1.00 95.38 187 CYS A CA 1
ATOM 1474 C C . CYS A 1 187 ? -10.942 12.414 -1.747 1.00 95.38 187 CYS A C 1
ATOM 1476 O O . CYS A 1 187 ? -11.415 13.502 -1.421 1.00 95.38 187 CYS A O 1
ATOM 1478 N N . THR A 1 188 ? -10.709 12.072 -3.014 1.00 95.00 188 THR A N 1
ATOM 1479 C CA . THR A 1 188 ? -11.096 12.883 -4.177 1.00 95.00 188 THR A CA 1
ATOM 1480 C C . THR A 1 188 ? -12.157 12.162 -5.009 1.00 95.00 188 THR A C 1
ATOM 1482 O O . THR A 1 188 ? -12.425 10.981 -4.784 1.00 95.00 188 THR A O 1
ATOM 1485 N N . ASP A 1 189 ? -12.714 12.838 -6.016 1.00 94.69 189 ASP A N 1
ATOM 1486 C CA . ASP A 1 189 ? -13.700 12.255 -6.942 1.00 94.69 189 ASP A CA 1
ATOM 1487 C C . ASP A 1 189 ? -13.146 11.080 -7.769 1.00 94.69 189 ASP A C 1
ATOM 1489 O O . ASP A 1 189 ? -13.911 10.283 -8.310 1.00 94.69 189 ASP A O 1
ATOM 1493 N N . SER A 1 190 ? -11.818 10.942 -7.866 1.00 94.69 190 SER A N 1
ATOM 1494 C CA . SER A 1 190 ? -11.147 9.794 -8.491 1.00 94.69 190 SER A CA 1
ATOM 1495 C C . SER A 1 190 ? -10.724 8.717 -7.484 1.00 94.69 190 SER A C 1
ATOM 1497 O O . SER A 1 190 ? -10.149 7.702 -7.873 1.00 94.69 190 SER A O 1
ATOM 1499 N N . GLY A 1 191 ? -11.032 8.906 -6.198 1.00 96.69 191 GLY A N 1
ATOM 1500 C CA . GLY A 1 191 ? -10.603 8.046 -5.101 1.00 96.69 191 GLY A CA 1
ATOM 1501 C C . GLY A 1 191 ? -9.339 8.550 -4.410 1.00 96.69 191 GLY A C 1
ATOM 1502 O O . GLY A 1 191 ? -9.135 9.756 -4.237 1.00 96.69 191 GLY A O 1
ATOM 1503 N N . MET A 1 192 ? -8.511 7.613 -3.957 1.00 96.50 192 MET A N 1
ATOM 1504 C CA . MET A 1 192 ? -7.240 7.877 -3.290 1.00 96.50 192 MET A CA 1
ATOM 1505 C C . MET A 1 192 ? -6.217 6.827 -3.699 1.00 96.50 192 MET A C 1
ATOM 1507 O O . MET A 1 192 ? -6.454 5.629 -3.557 1.00 96.50 192 MET A O 1
ATOM 1511 N N . THR A 1 193 ? -5.043 7.291 -4.117 1.00 96.81 193 THR A N 1
ATOM 1512 C CA . THR A 1 193 ? -3.853 6.449 -4.214 1.00 96.81 193 THR A CA 1
ATOM 1513 C C . THR A 1 193 ? -2.720 7.109 -3.450 1.00 96.81 193 THR A C 1
ATOM 1515 O O . THR A 1 193 ? -2.327 8.234 -3.746 1.00 96.81 193 THR A O 1
ATOM 1518 N N . MET A 1 194 ? -2.193 6.398 -2.461 1.00 95.38 194 MET A N 1
ATOM 1519 C CA . MET A 1 194 ? -1.018 6.794 -1.704 1.00 95.38 194 MET A CA 1
ATOM 1520 C C . MET A 1 194 ? -0.010 5.656 -1.802 1.00 95.38 194 MET A C 1
ATOM 1522 O O . MET A 1 194 ? -0.200 4.600 -1.202 1.00 95.38 194 MET A O 1
ATOM 1526 N N . PHE A 1 195 ? 1.046 5.869 -2.586 1.00 95.00 195 PHE A N 1
ATOM 1527 C CA . PHE A 1 195 ? 2.238 5.023 -2.543 1.00 95.00 195 PHE A CA 1
ATOM 1528 C C . PHE A 1 195 ? 2.940 5.177 -1.194 1.00 95.00 195 PHE A C 1
ATOM 1530 O O . PHE A 1 195 ? 2.464 5.910 -0.323 1.00 95.00 195 PHE A O 1
ATOM 1537 N N . TYR A 1 196 ? 4.076 4.508 -1.030 1.00 94.00 196 TYR A N 1
ATOM 1538 C CA . TYR A 1 196 ? 4.834 4.582 0.205 1.00 94.00 196 TYR A CA 1
ATOM 1539 C C . TYR A 1 196 ? 5.004 6.032 0.685 1.00 94.00 196 TYR A C 1
ATOM 1541 O O . TYR A 1 196 ? 5.470 6.914 -0.045 1.00 94.00 196 TYR A O 1
ATOM 1549 N N . LYS A 1 197 ? 4.599 6.281 1.930 1.00 93.81 197 LYS A N 1
ATOM 1550 C CA . LYS A 1 197 ? 4.693 7.594 2.552 1.00 93.81 197 LYS A CA 1
ATOM 1551 C C . LYS A 1 197 ? 4.898 7.455 4.052 1.00 93.81 197 LYS A C 1
ATOM 1553 O O . LYS A 1 197 ? 4.002 7.033 4.782 1.00 93.81 197 LYS A O 1
ATOM 1558 N N . ASP A 1 198 ? 6.060 7.898 4.514 1.00 92.94 198 ASP A N 1
ATOM 1559 C CA . ASP A 1 198 ? 6.273 8.187 5.927 1.00 92.94 198 ASP A CA 1
ATOM 1560 C C . ASP A 1 198 ? 5.527 9.484 6.280 1.00 92.94 198 ASP A C 1
ATOM 1562 O O . ASP A 1 198 ? 5.892 10.574 5.826 1.00 92.94 198 ASP A O 1
ATOM 1566 N N . ILE A 1 199 ? 4.421 9.354 7.017 1.00 93.88 199 ILE A N 1
ATOM 1567 C CA . ILE A 1 199 ? 3.648 10.498 7.520 1.00 93.88 199 ILE A CA 1
ATOM 1568 C C . ILE A 1 199 ? 4.335 11.082 8.761 1.00 93.88 199 ILE A C 1
ATOM 1570 O O . ILE A 1 199 ? 4.162 12.260 9.077 1.00 93.88 199 ILE A O 1
ATOM 1574 N N . GLY A 1 200 ? 5.140 10.279 9.455 1.00 93.81 200 GLY A N 1
ATOM 1575 C CA . GLY A 1 200 ? 5.778 10.651 10.699 1.00 93.81 200 GLY A CA 1
ATOM 1576 C C . GLY A 1 200 ? 4.792 10.677 11.865 1.00 93.81 200 GLY A C 1
ATOM 1577 O O . GLY A 1 200 ? 3.843 9.896 11.942 1.00 93.81 200 GLY A O 1
ATOM 1578 N N . ARG A 1 201 ? 5.050 11.570 12.822 1.00 94.81 201 ARG A N 1
ATOM 1579 C CA . ARG A 1 201 ? 4.268 11.706 14.057 1.00 94.81 201 ARG A CA 1
ATOM 1580 C C . ARG A 1 201 ? 2.841 12.168 13.741 1.00 94.81 201 ARG A C 1
ATOM 1582 O O . ARG A 1 201 ? 2.696 13.147 13.029 1.00 94.81 201 ARG A O 1
ATOM 1589 N N . ILE A 1 202 ? 1.813 11.552 14.332 1.00 94.50 202 ILE A N 1
ATOM 1590 C CA . ILE A 1 202 ? 0.385 11.880 14.102 1.00 94.50 202 ILE A CA 1
ATOM 1591 C C . ILE A 1 202 ? -0.423 12.141 15.389 1.00 94.50 202 ILE A C 1
ATOM 1593 O O . ILE A 1 202 ? -1.646 12.068 15.397 1.00 94.50 202 ILE A O 1
ATOM 1597 N N . GLY A 1 203 ? 0.235 12.438 16.510 1.00 92.88 203 GLY A N 1
ATOM 1598 C CA . GLY A 1 203 ? -0.443 12.744 17.777 1.00 92.88 203 GLY A CA 1
ATOM 1599 C C . GLY A 1 203 ? -0.480 11.558 18.739 1.00 92.88 203 GLY A C 1
ATOM 1600 O O . GLY A 1 203 ? 0.530 10.877 18.900 1.00 92.88 203 GLY A O 1
ATOM 1601 N N . THR A 1 204 ? -1.597 11.358 19.444 1.00 93.88 204 THR A N 1
ATOM 1602 C CA . THR A 1 204 ? -1.712 10.370 20.543 1.00 93.88 204 THR A CA 1
ATOM 1603 C C . THR A 1 204 ? -2.818 9.341 20.331 1.00 93.88 204 THR A C 1
ATOM 1605 O O . THR A 1 204 ? -2.827 8.288 20.969 1.00 93.88 204 THR A O 1
ATOM 1608 N N . GLU A 1 205 ? -3.747 9.615 19.419 1.00 95.19 205 GLU A N 1
ATOM 1609 C CA . GLU A 1 205 ? -4.840 8.711 19.088 1.00 95.19 205 GLU A CA 1
ATOM 1610 C C . GLU A 1 205 ? -5.014 8.637 17.573 1.00 95.19 205 GLU A C 1
ATOM 1612 O O . GLU A 1 205 ? -5.041 9.664 16.903 1.00 95.19 205 GLU A O 1
ATOM 1617 N N . PHE A 1 206 ? -5.166 7.429 17.043 1.00 95.69 206 PHE A N 1
ATOM 1618 C CA . PHE A 1 206 ? -5.500 7.170 15.645 1.00 95.69 206 PHE A CA 1
ATOM 1619 C C . PHE A 1 206 ? -6.838 6.441 15.577 1.00 95.69 206 PHE A C 1
ATOM 1621 O O . PHE A 1 206 ? -7.127 5.592 16.421 1.00 95.69 206 PHE A O 1
ATOM 1628 N N . SER A 1 207 ? -7.660 6.769 14.588 1.00 96.00 207 SER A N 1
ATOM 1629 C CA . SER A 1 207 ? -8.936 6.110 14.328 1.00 96.00 207 SER A CA 1
ATOM 1630 C C . SER A 1 207 ? -9.073 5.752 12.852 1.00 96.00 207 SER A C 1
ATOM 1632 O O . SER A 1 207 ? -8.736 6.550 11.977 1.00 96.00 207 SER A O 1
ATOM 1634 N N . LEU A 1 208 ? -9.591 4.551 12.599 1.00 96.06 208 LEU A N 1
ATOM 1635 C CA . LEU A 1 208 ? -10.005 4.077 11.281 1.00 96.06 208 LEU A CA 1
ATOM 1636 C C . LEU A 1 208 ? -11.475 3.675 11.370 1.00 96.06 208 LEU A C 1
ATOM 1638 O O . LEU A 1 208 ? -11.811 2.722 12.071 1.00 96.06 208 LEU A O 1
ATOM 1642 N N . GLU A 1 209 ? -12.328 4.405 10.660 1.00 96.50 209 GLU A N 1
ATOM 1643 C CA . GLU A 1 209 ? -13.751 4.120 10.503 1.00 96.50 209 GLU A CA 1
ATOM 1644 C C . GLU A 1 209 ? -14.030 3.665 9.070 1.00 96.50 209 GLU A C 1
ATOM 1646 O O . GLU A 1 209 ? -13.600 4.287 8.100 1.00 96.50 209 GLU A O 1
ATOM 1651 N N . ILE A 1 210 ? -14.779 2.581 8.940 1.00 96.44 210 ILE A N 1
ATOM 1652 C CA . ILE A 1 210 ? -15.217 1.980 7.689 1.00 96.44 210 ILE A CA 1
ATOM 1653 C C . ILE A 1 210 ? -16.720 1.767 7.800 1.00 96.44 210 ILE A C 1
ATOM 1655 O O . ILE A 1 210 ? -17.189 1.156 8.763 1.00 96.44 210 ILE A O 1
ATOM 1659 N N . LYS A 1 211 ? -17.490 2.244 6.825 1.00 96.88 211 LYS A N 1
ATOM 1660 C CA . LYS A 1 211 ? -18.949 2.117 6.855 1.00 96.88 211 LYS A CA 1
ATOM 1661 C C . LYS A 1 211 ? -19.503 1.587 5.543 1.00 96.88 211 LYS A C 1
ATOM 1663 O O . LYS A 1 211 ? -19.404 2.257 4.523 1.00 96.88 211 LYS A O 1
ATOM 1668 N N . ASP A 1 212 ? -20.161 0.435 5.606 1.00 96.00 212 ASP A N 1
ATOM 1669 C CA . ASP A 1 212 ? -20.855 -0.209 4.489 1.00 96.00 212 ASP A CA 1
ATOM 1670 C C . ASP A 1 212 ? -19.941 -0.382 3.255 1.00 96.00 212 ASP A C 1
ATOM 1672 O O . ASP A 1 212 ? -20.359 -0.225 2.106 1.00 96.00 212 ASP A O 1
ATOM 1676 N N . LEU A 1 213 ? -18.655 -0.658 3.500 1.00 96.12 213 LEU A N 1
ATOM 1677 C CA . LEU A 1 213 ? -17.619 -0.736 2.476 1.00 96.12 213 LEU A CA 1
ATOM 1678 C C . LEU A 1 213 ? -17.721 -2.052 1.704 1.00 96.12 213 LEU A C 1
ATOM 1680 O O . LEU A 1 213 ? -17.749 -3.132 2.299 1.00 96.12 213 LEU A O 1
ATOM 1684 N N . LYS A 1 214 ? -17.701 -1.952 0.373 1.00 95.75 214 LYS A N 1
ATOM 1685 C CA . LYS A 1 214 ? -17.570 -3.077 -0.559 1.00 95.75 214 LYS A CA 1
ATOM 1686 C C . LYS A 1 214 ? -16.347 -2.833 -1.417 1.00 95.75 214 LYS A C 1
ATOM 1688 O O . LYS A 1 214 ? -16.394 -1.988 -2.302 1.00 95.75 214 LYS A O 1
ATOM 1693 N N . LEU A 1 215 ? -15.277 -3.559 -1.125 1.00 93.06 215 LEU A N 1
ATOM 1694 C CA . LEU A 1 215 ? -14.020 -3.383 -1.833 1.00 93.06 215 LEU A CA 1
ATOM 1695 C C . LEU A 1 215 ? -14.070 -4.022 -3.219 1.00 93.06 215 LEU A C 1
ATOM 1697 O O . LEU A 1 215 ? -14.544 -5.150 -3.387 1.00 93.06 215 LEU A O 1
ATOM 1701 N N . GLU A 1 216 ? -13.526 -3.313 -4.197 1.00 93.88 216 GLU A N 1
ATOM 1702 C CA . GLU A 1 216 ? -13.200 -3.872 -5.501 1.00 93.88 216 GLU A CA 1
ATOM 1703 C C . GLU A 1 216 ? -11.911 -4.702 -5.423 1.00 93.88 216 GLU A C 1
ATOM 1705 O O . GLU A 1 216 ? -11.096 -4.558 -4.513 1.00 93.88 216 GLU A O 1
ATOM 1710 N N . LYS A 1 217 ? -11.712 -5.597 -6.396 1.00 90.75 217 LYS A N 1
ATOM 1711 C CA . LYS A 1 217 ? -10.655 -6.624 -6.380 1.00 90.75 217 LYS A CA 1
ATOM 1712 C C . LYS A 1 217 ? -9.245 -6.073 -6.100 1.00 90.75 217 LYS A C 1
ATOM 1714 O O . LYS A 1 217 ? -8.456 -6.726 -5.419 1.00 90.75 217 LYS A O 1
ATOM 1719 N N . ASN A 1 218 ? -8.945 -4.892 -6.636 1.00 92.69 218 ASN A N 1
ATOM 1720 C CA . ASN A 1 218 ? -7.618 -4.278 -6.578 1.00 92.69 218 ASN A CA 1
ATOM 1721 C C . ASN A 1 218 ? -7.491 -3.229 -5.465 1.00 92.69 218 ASN A C 1
ATOM 1723 O O . ASN A 1 218 ? -6.423 -2.656 -5.294 1.00 92.69 218 ASN A O 1
ATOM 1727 N N . GLU A 1 219 ? -8.557 -2.962 -4.712 1.00 95.88 219 GLU A N 1
ATOM 1728 C CA . GLU A 1 219 ? -8.512 -1.964 -3.651 1.00 95.88 219 GLU A CA 1
ATOM 1729 C C . GLU A 1 219 ? -7.830 -2.516 -2.406 1.00 95.88 219 GLU A C 1
ATOM 1731 O O . GLU A 1 219 ? -8.108 -3.635 -1.960 1.00 95.88 219 GLU A O 1
ATOM 1736 N N . VAL A 1 220 ? -6.935 -1.720 -1.829 1.00 95.62 220 VAL A N 1
ATOM 1737 C CA . VAL A 1 220 ? -6.112 -2.127 -0.695 1.00 95.62 220 VAL A CA 1
ATOM 1738 C C . VAL A 1 220 ? -5.788 -0.958 0.227 1.00 95.62 220 VAL A C 1
ATOM 1740 O O . VAL A 1 220 ? -5.716 0.200 -0.183 1.00 95.62 220 VAL A O 1
ATOM 1743 N N . ILE A 1 221 ? -5.555 -1.280 1.494 1.00 96.31 221 ILE A N 1
ATOM 1744 C CA . ILE A 1 221 ? -5.056 -0.376 2.525 1.00 96.31 221 ILE A CA 1
ATOM 1745 C C . ILE A 1 221 ? -3.973 -1.133 3.290 1.00 96.31 221 ILE A C 1
ATOM 1747 O O . ILE A 1 221 ? -4.268 -2.164 3.888 1.00 96.31 221 ILE A O 1
ATOM 1751 N N . TYR A 1 222 ? -2.750 -0.608 3.305 1.00 95.00 222 TYR A N 1
ATOM 1752 C CA . TYR A 1 222 ? -1.619 -1.097 4.092 1.00 95.00 222 TYR A CA 1
ATOM 1753 C C . TYR A 1 222 ? -0.957 0.064 4.837 1.00 95.00 222 TYR A C 1
ATOM 1755 O O . TYR A 1 222 ? -0.512 1.036 4.217 1.00 95.00 222 TYR A O 1
ATOM 1763 N N . PHE A 1 223 ? -0.844 -0.044 6.158 1.00 95.00 223 PHE A N 1
ATOM 1764 C CA . PHE A 1 223 ? -0.147 0.946 6.981 1.00 95.00 223 PHE A CA 1
ATOM 1765 C C . PHE A 1 223 ? 0.414 0.331 8.266 1.00 95.00 223 PHE A C 1
ATOM 1767 O O . PHE A 1 223 ? -0.036 -0.721 8.719 1.00 95.00 223 PHE A O 1
ATOM 1774 N N . ILE A 1 224 ? 1.376 1.016 8.876 1.00 92.75 224 ILE A N 1
ATOM 1775 C CA . ILE A 1 224 ? 1.915 0.716 10.201 1.00 92.75 224 ILE A CA 1
ATOM 1776 C C . ILE A 1 224 ? 1.578 1.861 11.152 1.00 92.75 224 ILE A C 1
ATOM 1778 O O . ILE A 1 224 ? 1.673 3.035 10.792 1.00 92.75 224 ILE A O 1
ATOM 1782 N N . LEU A 1 225 ? 1.248 1.507 12.395 1.00 92.50 225 LEU A N 1
ATOM 1783 C CA . LEU A 1 225 ? 1.299 2.430 13.527 1.00 92.50 225 LEU A CA 1
ATOM 1784 C C . LEU A 1 225 ? 2.477 2.068 14.428 1.00 92.50 225 LEU A C 1
ATOM 1786 O O . LEU A 1 225 ? 2.689 0.892 14.725 1.00 92.50 225 LEU A O 1
ATOM 1790 N N . LEU A 1 226 ? 3.217 3.079 14.876 1.00 91.56 226 LEU A N 1
ATOM 1791 C CA . LEU A 1 226 ? 4.363 2.919 15.773 1.00 91.56 226 LEU A CA 1
ATOM 1792 C C . LEU A 1 226 ? 4.141 3.761 17.034 1.00 91.56 226 LEU A C 1
ATOM 1794 O O . LEU A 1 226 ? 3.754 4.926 16.931 1.00 91.56 226 LEU A O 1
ATOM 1798 N N . ASP A 1 227 ? 4.429 3.205 18.212 1.00 91.19 227 ASP A N 1
ATOM 1799 C CA . ASP A 1 227 ? 4.639 4.007 19.423 1.00 91.19 227 ASP A CA 1
ATOM 1800 C C . ASP A 1 227 ? 6.095 4.483 19.446 1.00 91.19 227 ASP A C 1
ATOM 1802 O O . ASP A 1 227 ? 7.017 3.676 19.315 1.00 91.19 227 ASP A O 1
ATOM 1806 N N . ALA A 1 228 ? 6.312 5.781 19.655 1.00 87.56 228 ALA A N 1
ATOM 1807 C CA . ALA A 1 228 ? 7.644 6.374 19.791 1.00 87.56 228 ALA A CA 1
ATOM 1808 C C . ALA A 1 228 ? 8.520 5.691 20.852 1.00 87.56 228 ALA A C 1
ATOM 1810 O O . ALA A 1 228 ? 9.741 5.682 20.735 1.00 87.56 228 ALA A O 1
ATOM 1811 N N . ASN A 1 229 ? 7.903 5.139 21.899 1.00 85.75 229 ASN A N 1
ATOM 1812 C CA . ASN A 1 229 ? 8.616 4.472 22.986 1.00 85.75 229 ASN A CA 1
ATOM 1813 C C . ASN A 1 229 ? 8.842 2.974 22.720 1.00 85.75 229 ASN A C 1
ATOM 1815 O O . ASN A 1 229 ? 9.256 2.261 23.631 1.00 85.75 229 ASN A O 1
ATOM 1819 N N . GLY A 1 230 ? 8.486 2.467 21.531 1.00 81.19 230 GLY A N 1
ATOM 1820 C CA . GLY A 1 230 ? 8.528 1.034 21.214 1.00 81.19 230 GLY A CA 1
ATOM 1821 C C . GLY A 1 230 ? 7.618 0.182 22.105 1.00 81.19 230 GLY A C 1
ATOM 1822 O O . GLY A 1 230 ? 7.837 -1.017 22.244 1.00 81.19 230 GLY A O 1
ATOM 1823 N N . SER A 1 231 ? 6.637 0.809 22.760 1.00 81.62 231 SER A N 1
ATOM 1824 C CA . SER A 1 231 ? 5.742 0.156 23.714 1.00 81.62 231 SER A CA 1
ATOM 1825 C C . SER A 1 231 ? 4.597 -0.575 23.012 1.00 81.62 231 SER A C 1
ATOM 1827 O O . SER A 1 231 ? 4.375 -0.432 21.809 1.00 81.62 231 SER A O 1
ATOM 1829 N N . ASN A 1 232 ? 3.855 -1.363 23.788 1.00 85.31 232 ASN A N 1
ATOM 1830 C CA . ASN A 1 232 ? 2.729 -2.138 23.284 1.00 85.31 232 ASN A CA 1
ATOM 1831 C C . ASN A 1 232 ? 1.633 -1.235 22.706 1.00 85.31 232 ASN A C 1
ATOM 1833 O O . ASN A 1 232 ? 1.197 -0.277 23.349 1.00 85.31 232 ASN A O 1
ATOM 1837 N N . ILE A 1 233 ? 1.134 -1.596 21.525 1.00 87.25 233 ILE A N 1
ATOM 1838 C CA . ILE A 1 233 ? 0.027 -0.893 20.881 1.00 87.25 233 ILE A CA 1
ATOM 1839 C C . ILE A 1 233 ? -1.262 -1.662 21.160 1.00 87.25 233 ILE A C 1
ATOM 1841 O O . ILE A 1 233 ? -1.462 -2.777 20.671 1.00 87.25 233 ILE A O 1
ATOM 1845 N N . ASN A 1 234 ? -2.155 -1.037 21.928 1.00 88.00 234 ASN A N 1
ATOM 1846 C CA . ASN A 1 234 ? -3.506 -1.538 22.149 1.00 88.00 234 ASN A CA 1
ATOM 1847 C C . ASN A 1 234 ? -4.438 -0.998 21.068 1.00 88.00 234 ASN A C 1
ATOM 1849 O O . ASN A 1 234 ? -4.651 0.213 20.953 1.00 88.00 234 ASN A O 1
ATOM 1853 N N . VAL A 1 235 ? -5.010 -1.912 20.292 1.00 89.75 235 VAL A N 1
ATOM 1854 C CA . VAL A 1 235 ? -5.969 -1.598 19.238 1.00 89.75 235 VAL A CA 1
ATOM 1855 C C . VAL A 1 235 ? -7.343 -2.064 19.691 1.00 89.75 235 VAL A C 1
ATOM 1857 O O . VAL A 1 235 ? -7.571 -3.258 19.890 1.00 89.75 235 VAL A O 1
ATOM 1860 N N . HIS A 1 236 ? -8.264 -1.118 19.856 1.00 91.31 236 HIS A N 1
ATOM 1861 C CA . HIS A 1 236 ? -9.650 -1.400 20.205 1.00 91.31 236 HIS A CA 1
ATOM 1862 C C . HIS A 1 236 ? -10.513 -1.299 18.967 1.00 91.31 236 HIS A C 1
ATOM 1864 O O . HIS A 1 236 ? -10.636 -0.222 18.391 1.00 91.31 236 HIS A O 1
ATOM 1870 N N . CYS A 1 237 ? -11.132 -2.409 18.594 1.00 90.19 237 CYS A N 1
ATOM 1871 C CA . CYS A 1 237 ? -11.921 -2.492 17.385 1.00 90.19 237 CYS A CA 1
ATOM 1872 C C . CYS A 1 237 ? -13.293 -3.095 17.631 1.00 90.19 237 CYS A C 1
ATOM 1874 O O . CYS A 1 237 ? -13.464 -3.959 18.494 1.00 90.19 237 CYS A O 1
ATOM 1876 N N . HIS A 1 238 ? -14.256 -2.660 16.831 1.00 90.56 238 HIS A N 1
ATOM 1877 C CA . HIS A 1 238 ? -15.589 -3.229 16.785 1.00 90.56 238 HIS A CA 1
ATOM 1878 C C . HIS A 1 238 ? -16.145 -3.145 15.369 1.00 90.56 238 HIS A C 1
ATOM 1880 O O . HIS A 1 238 ? -15.941 -2.162 14.659 1.00 90.56 238 HIS A O 1
ATOM 1886 N N . GLY A 1 239 ? -16.893 -4.166 14.970 1.00 89.62 239 GLY A N 1
ATOM 1887 C CA . GLY A 1 239 ? -17.699 -4.095 13.767 1.00 89.62 239 GLY A CA 1
ATOM 1888 C C . GLY A 1 239 ? -18.235 -5.446 13.344 1.00 89.62 239 GLY A C 1
ATOM 1889 O O . GLY A 1 239 ? -18.351 -6.384 14.132 1.00 89.62 239 GLY A O 1
ATOM 1890 N N . TYR A 1 240 ? -18.630 -5.523 12.086 1.00 89.25 240 TYR A N 1
ATOM 1891 C CA . TYR A 1 240 ? -19.203 -6.720 11.510 1.00 89.25 240 TYR A CA 1
ATOM 1892 C C . TYR A 1 240 ? -18.959 -6.758 10.006 1.00 89.25 240 TYR A C 1
ATOM 1894 O O . TYR A 1 240 ? -18.704 -5.749 9.348 1.00 89.25 240 TYR A O 1
ATOM 1902 N N . GLN A 1 241 ? -19.071 -7.967 9.473 1.00 92.00 241 GLN A N 1
ATOM 1903 C CA . GLN A 1 241 ? -19.115 -8.226 8.045 1.00 92.00 241 GLN A CA 1
ATOM 1904 C C . GLN A 1 241 ? -20.446 -8.893 7.718 1.00 92.00 241 GLN A C 1
ATOM 1906 O O . GLN A 1 241 ? -20.936 -9.726 8.485 1.00 92.00 241 GLN A O 1
ATOM 1911 N N . LYS A 1 242 ? -21.029 -8.535 6.579 1.00 91.81 242 LYS A N 1
ATOM 1912 C CA . LYS A 1 242 ? -22.259 -9.140 6.075 1.00 91.81 242 LYS A CA 1
ATOM 1913 C C . LYS A 1 242 ? -22.024 -9.700 4.679 1.00 91.81 242 LYS A C 1
ATOM 1915 O O . LYS A 1 242 ? -21.512 -9.007 3.804 1.00 91.81 242 LYS A O 1
ATOM 1920 N N . ASN A 1 243 ? -22.450 -10.940 4.453 1.00 91.56 243 ASN A N 1
ATOM 1921 C CA . ASN A 1 243 ? -22.471 -11.521 3.114 1.00 91.56 243 ASN A CA 1
ATOM 1922 C C . ASN A 1 243 ? -23.566 -10.845 2.282 1.00 91.56 243 ASN A C 1
ATOM 1924 O O . ASN A 1 243 ? -24.735 -10.808 2.670 1.00 91.56 243 ASN A O 1
ATOM 1928 N N . THR A 1 244 ? -23.195 -10.306 1.125 1.00 86.62 244 THR A N 1
ATOM 1929 C CA . THR A 1 244 ? -24.142 -9.622 0.228 1.00 86.62 244 THR A CA 1
ATOM 1930 C C . THR A 1 244 ? -24.827 -10.582 -0.743 1.00 86.62 244 THR A C 1
ATOM 1932 O O . THR A 1 244 ? -25.933 -10.306 -1.205 1.00 86.62 244 THR A O 1
ATOM 1935 N N . THR A 1 245 ? -24.237 -11.757 -0.968 1.00 73.25 245 THR A N 1
ATOM 1936 C CA . THR A 1 245 ? -24.746 -12.808 -1.862 1.00 73.25 245 THR A CA 1
ATOM 1937 C C . THR A 1 245 ? -26.008 -13.512 -1.348 1.00 73.25 245 THR A C 1
ATOM 1939 O O . THR A 1 245 ? -26.738 -14.112 -2.131 1.00 73.25 245 THR A O 1
ATOM 1942 N N . GLU A 1 246 ? -26.336 -13.408 -0.057 1.00 55.88 246 GLU A N 1
ATOM 1943 C CA . GLU A 1 246 ? -27.489 -14.111 0.532 1.00 55.88 246 GLU A CA 1
ATOM 1944 C C . GLU A 1 246 ? -28.847 -13.422 0.301 1.00 55.88 246 GLU A C 1
ATOM 1946 O O . GLU A 1 246 ? -29.895 -14.006 0.585 1.00 55.88 246 GLU A O 1
ATOM 1951 N N . THR A 1 247 ? -28.878 -12.194 -0.229 1.00 50.84 247 THR A N 1
ATOM 1952 C CA . THR A 1 247 ? -30.131 -11.411 -0.260 1.00 50.84 247 THR A CA 1
ATOM 1953 C C . THR A 1 247 ? -30.996 -11.674 -1.504 1.00 50.84 247 THR A C 1
ATOM 1955 O O . THR A 1 247 ? -32.205 -11.438 -1.462 1.00 50.84 247 THR A O 1
ATOM 1958 N N . GLU A 1 248 ? -30.453 -12.239 -2.588 1.00 50.88 248 GLU A N 1
ATOM 1959 C CA . GLU A 1 248 ? -31.237 -12.490 -3.814 1.00 50.88 248 GLU A CA 1
ATOM 1960 C C . GLU A 1 248 ? -31.997 -13.828 -3.836 1.00 50.88 248 GLU A C 1
ATOM 1962 O O . GLU A 1 248 ? -33.032 -13.925 -4.499 1.00 50.88 248 GLU A O 1
ATOM 1967 N N . SER A 1 249 ? -31.588 -14.852 -3.075 1.00 47.50 249 SER A N 1
ATOM 1968 C CA . SER A 1 249 ? -32.224 -16.180 -3.187 1.00 47.50 249 SER A CA 1
ATOM 1969 C C . SER A 1 249 ? -33.553 -16.320 -2.429 1.00 47.50 249 SER A C 1
ATOM 1971 O O . SER A 1 249 ? -34.357 -17.190 -2.759 1.00 47.50 249 SER A O 1
ATOM 1973 N N . ARG A 1 250 ? -33.855 -15.441 -1.459 1.00 48.25 250 ARG A N 1
ATOM 1974 C CA . ARG A 1 250 ? -35.072 -15.545 -0.619 1.00 48.25 250 ARG A CA 1
ATOM 1975 C C . ARG A 1 250 ? -36.248 -14.655 -1.036 1.00 48.25 250 ARG A C 1
ATOM 1977 O O . ARG A 1 250 ? -37.303 -14.716 -0.407 1.00 48.25 250 ARG A O 1
ATOM 1984 N N . ARG A 1 251 ? -36.124 -13.865 -2.112 1.00 48.62 251 ARG A N 1
ATOM 1985 C CA . ARG A 1 251 ? -37.228 -13.038 -2.652 1.00 48.62 251 ARG A CA 1
ATOM 1986 C C . ARG A 1 251 ? -37.826 -13.522 -3.973 1.00 48.62 251 ARG A C 1
ATOM 1988 O O . ARG A 1 251 ? -38.665 -12.823 -4.533 1.00 48.62 251 ARG A O 1
ATOM 1995 N N . ARG A 1 252 ? -37.560 -14.759 -4.407 1.00 50.12 252 ARG A N 1
ATOM 1996 C CA . ARG A 1 252 ? -38.512 -15.468 -5.280 1.00 50.12 252 ARG A CA 1
ATOM 1997 C C . ARG A 1 252 ? -39.661 -16.024 -4.436 1.00 50.12 252 ARG A C 1
ATOM 1999 O O . ARG A 1 252 ? -39.828 -17.231 -4.304 1.00 50.12 252 ARG A O 1
ATOM 2006 N N . LYS A 1 253 ? -40.490 -15.133 -3.874 1.00 48.16 253 LYS A N 1
ATOM 2007 C CA . LYS A 1 253 ? -41.899 -15.493 -3.681 1.00 48.16 253 LYS A CA 1
ATOM 2008 C C . LYS A 1 253 ? -42.411 -15.818 -5.080 1.00 48.16 253 LYS A C 1
ATOM 2010 O O . LYS A 1 253 ? -42.292 -14.971 -5.963 1.00 48.16 253 LYS A O 1
ATOM 2015 N N . GLN A 1 254 ? -42.895 -17.042 -5.283 1.00 48.31 254 GLN A N 1
ATOM 2016 C CA . GLN A 1 254 ? -43.678 -17.412 -6.457 1.00 48.31 254 GLN A CA 1
ATOM 2017 C C . GLN A 1 254 ? -44.700 -16.299 -6.707 1.00 48.31 254 GLN A C 1
ATOM 2019 O O . GLN A 1 254 ? -45.671 -16.150 -5.967 1.00 48.31 254 GLN A O 1
ATOM 2024 N N . LEU A 1 255 ? -44.444 -15.472 -7.719 1.00 47.31 255 LEU A N 1
ATOM 2025 C CA . LEU A 1 255 ? -45.496 -14.685 -8.331 1.00 47.31 255 LEU A CA 1
ATOM 2026 C C . LEU A 1 255 ? -46.460 -15.715 -8.925 1.00 47.31 255 LEU A C 1
ATOM 2028 O O . LEU A 1 255 ? -45.998 -16.588 -9.667 1.00 47.31 255 LEU A O 1
ATOM 2032 N N . PRO A 1 256 ? -47.763 -15.674 -8.598 1.00 45.53 256 PRO A N 1
ATOM 2033 C CA . PRO A 1 256 ? -48.721 -16.522 -9.284 1.00 45.53 256 PRO A CA 1
ATOM 2034 C C . PRO A 1 256 ? -48.579 -16.255 -10.782 1.00 45.53 256 PRO A C 1
ATOM 2036 O O . PRO A 1 256 ? -48.586 -15.098 -11.213 1.00 45.53 256 PRO A O 1
ATOM 2039 N N . MET A 1 257 ? -48.394 -17.325 -11.559 1.00 41.69 257 MET A N 1
ATOM 2040 C CA . MET A 1 257 ? -48.425 -17.281 -13.017 1.00 41.69 257 MET A CA 1
ATOM 2041 C C . MET A 1 257 ? -49.695 -16.543 -13.449 1.00 41.69 257 MET A C 1
ATOM 2043 O O . MET A 1 257 ? -50.796 -17.089 -13.392 1.00 41.69 257 MET A O 1
ATOM 2047 N N . ARG A 1 258 ? -49.554 -15.289 -13.886 1.00 44.19 258 ARG A N 1
ATOM 2048 C CA . ARG A 1 258 ? -50.585 -14.646 -14.693 1.00 44.19 258 ARG A CA 1
ATOM 2049 C C . ARG A 1 258 ? -50.546 -15.327 -16.052 1.00 44.19 258 ARG A C 1
ATOM 2051 O O . ARG A 1 258 ? -49.568 -15.189 -16.78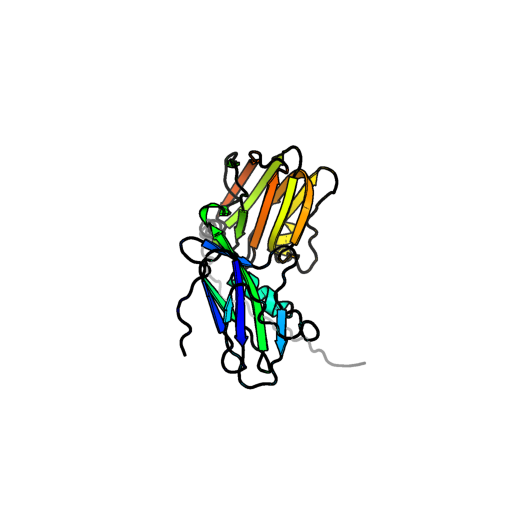1 1.00 44.19 258 ARG A O 1
ATOM 2058 N N . GLN A 1 259 ? -51.604 -16.069 -16.366 1.00 43.72 259 GLN A N 1
ATOM 2059 C CA . GLN A 1 259 ? -51.882 -16.519 -17.723 1.00 43.72 259 GLN A CA 1
ATOM 2060 C C . GLN A 1 259 ? -51.792 -15.318 -18.672 1.00 43.72 259 GLN A C 1
ATOM 2062 O O . GLN A 1 259 ? -52.450 -14.295 -18.466 1.00 43.72 259 GLN A O 1
ATOM 2067 N N . CYS A 1 260 ? -50.956 -15.437 -19.702 1.00 39.41 260 CYS A N 1
ATOM 2068 C CA . CYS A 1 260 ? -50.924 -14.492 -20.806 1.00 39.41 260 CYS A CA 1
ATOM 2069 C C . CYS A 1 260 ? -52.278 -14.529 -21.520 1.00 39.41 260 CYS A C 1
ATOM 2071 O O . CYS A 1 260 ? -52.578 -15.484 -22.231 1.00 39.41 260 CYS A O 1
ATOM 2073 N N . GLN A 1 261 ? -53.086 -13.480 -21.358 1.00 43.44 261 GLN A N 1
ATOM 2074 C CA . GLN A 1 261 ? -54.146 -13.197 -22.317 1.00 43.44 261 GLN A CA 1
ATOM 2075 C C . GLN A 1 261 ? -53.497 -12.636 -23.581 1.00 43.44 261 GLN A C 1
ATOM 2077 O O . GLN A 1 261 ? -52.952 -11.531 -23.603 1.00 43.44 261 GLN A O 1
ATOM 2082 N N . THR A 1 262 ? -53.525 -13.445 -24.630 1.00 46.94 262 THR A N 1
ATOM 2083 C CA . THR A 1 262 ? -53.250 -13.049 -26.004 1.00 46.94 262 THR A CA 1
ATOM 2084 C C . THR A 1 262 ? -54.247 -11.975 -26.436 1.00 46.94 262 THR A C 1
ATOM 2086 O O . THR A 1 262 ? -55.456 -12.161 -26.349 1.00 46.94 262 THR A O 1
ATOM 2089 N N . GLY A 1 263 ? -53.735 -10.848 -26.939 1.00 53.91 263 GLY A N 1
ATOM 2090 C CA . GLY A 1 263 ? -54.533 -9.909 -27.728 1.00 53.91 263 GLY A CA 1
ATOM 2091 C C . GLY A 1 263 ? -54.606 -8.482 -27.194 1.00 53.91 263 GLY A C 1
ATOM 2092 O O . GLY A 1 263 ? -55.672 -8.014 -26.810 1.00 53.91 263 GLY A O 1
ATOM 2093 N N . ARG A 1 264 ? -53.510 -7.724 -27.307 1.00 37.88 264 ARG A N 1
ATOM 2094 C CA . ARG A 1 264 ? -53.606 -6.278 -27.560 1.00 37.88 264 ARG A CA 1
ATOM 2095 C C . ARG A 1 264 ? -52.634 -5.881 -28.663 1.00 37.88 264 ARG A C 1
ATOM 2097 O O . ARG A 1 264 ? -51.425 -6.037 -28.530 1.00 37.88 264 ARG A O 1
ATOM 2104 N N . LYS A 1 265 ? -53.204 -5.394 -29.767 1.00 44.69 265 LYS A N 1
ATOM 2105 C CA . LYS A 1 265 ? -52.494 -4.811 -30.907 1.00 44.69 265 LYS A CA 1
ATOM 2106 C C . LYS A 1 265 ? -51.699 -3.596 -30.425 1.00 44.69 265 LYS A C 1
ATOM 2108 O O . LYS A 1 265 ? -52.285 -2.651 -29.901 1.00 44.69 265 LYS A O 1
ATOM 2113 N N . MET A 1 266 ? -50.382 -3.627 -30.612 1.00 31.81 266 MET A N 1
ATOM 2114 C CA . MET A 1 266 ? -49.534 -2.449 -30.460 1.00 31.81 266 MET A CA 1
ATOM 2115 C C . MET A 1 266 ? -49.816 -1.479 -31.608 1.00 31.81 266 MET A C 1
ATOM 2117 O O . MET A 1 266 ? -49.723 -1.841 -32.780 1.00 31.81 266 MET A O 1
ATOM 2121 N N . LYS A 1 267 ? -50.181 -0.247 -31.255 1.00 38.19 267 LYS A N 1
ATOM 2122 C CA . LYS A 1 267 ? -50.260 0.886 -32.174 1.00 38.19 267 LYS A CA 1
ATOM 2123 C C . LYS A 1 267 ? -48.866 1.509 -32.215 1.00 38.19 267 LYS A C 1
ATOM 2125 O O . LYS A 1 267 ? -48.401 2.030 -31.207 1.00 38.19 267 LYS A O 1
ATOM 2130 N N . VAL A 1 268 ? -48.190 1.384 -33.352 1.00 34.03 268 VAL A N 1
ATOM 2131 C CA . VAL A 1 268 ? -46.889 2.011 -33.603 1.00 34.03 268 VAL A CA 1
ATOM 2132 C C . VAL A 1 268 ? -47.142 3.474 -33.952 1.00 34.03 268 VAL A C 1
ATOM 2134 O O . VAL A 1 268 ? -47.815 3.765 -34.939 1.00 34.03 268 VAL A O 1
ATOM 2137 N N . THR A 1 269 ? -46.627 4.390 -33.140 1.00 33.84 269 THR A N 1
ATOM 2138 C CA . THR A 1 269 ? -46.533 5.814 -33.477 1.00 33.84 269 THR A CA 1
ATOM 2139 C C . THR A 1 269 ? -45.087 6.114 -33.840 1.00 33.84 269 THR A C 1
ATOM 2141 O O . THR A 1 269 ? -44.214 6.151 -32.978 1.00 33.84 269 THR A O 1
ATOM 2144 N N . THR A 1 270 ? -44.832 6.293 -35.132 1.00 36.66 270 THR A N 1
ATOM 2145 C CA . THR A 1 270 ? -43.587 6.846 -35.666 1.00 36.66 270 THR A CA 1
ATOM 2146 C C . THR A 1 270 ? -43.607 8.361 -35.495 1.00 36.66 270 THR A C 1
ATOM 2148 O O . THR A 1 270 ? -44.453 9.031 -36.089 1.00 36.66 270 THR A O 1
ATOM 2151 N N . HIS A 1 271 ? -42.680 8.907 -34.710 1.00 36.16 271 HIS A N 1
ATOM 2152 C CA . HIS A 1 271 ? -42.380 10.334 -34.755 1.00 36.16 271 HIS A CA 1
ATOM 2153 C C . HIS A 1 271 ? -41.301 10.589 -35.808 1.00 36.16 271 HIS A C 1
ATOM 2155 O O . HIS A 1 271 ? -40.152 10.186 -35.652 1.00 36.16 271 HIS A O 1
ATOM 2161 N N . ASN A 1 272 ? -41.719 11.258 -36.883 1.00 36.56 272 ASN A N 1
ATOM 2162 C CA . ASN A 1 272 ? -40.847 11.942 -37.826 1.00 36.56 272 ASN A CA 1
ATOM 2163 C C . ASN A 1 272 ? -40.158 13.103 -37.105 1.00 36.56 272 ASN A C 1
ATOM 2165 O O . ASN A 1 272 ? -40.831 14.032 -36.661 1.00 36.56 272 ASN A O 1
ATOM 2169 N N . THR A 1 273 ? -38.833 13.092 -37.057 1.00 41.97 273 THR A N 1
ATOM 2170 C CA . THR A 1 273 ? -38.038 14.314 -36.918 1.00 41.97 273 THR A CA 1
ATOM 2171 C C . THR A 1 273 ? -37.462 14.631 -38.277 1.00 41.97 273 THR A C 1
ATOM 2173 O O . THR A 1 273 ? -36.515 13.992 -38.729 1.00 41.97 273 THR A O 1
ATOM 2176 N N . ASN A 1 274 ? -38.076 15.613 -38.920 1.00 39.78 274 ASN A N 1
ATOM 2177 C CA . ASN A 1 274 ? -37.510 16.307 -40.051 1.00 39.78 274 ASN A CA 1
ATOM 2178 C C . ASN A 1 274 ? -37.588 17.805 -39.734 1.00 39.78 274 ASN A C 1
ATOM 2180 O O . ASN A 1 274 ? -38.659 18.310 -39.399 1.00 39.78 274 ASN A O 1
ATOM 2184 N N . THR A 1 275 ? -36.434 18.456 -39.914 1.00 37.25 275 THR A N 1
ATOM 2185 C CA . THR A 1 275 ? -36.294 19.785 -40.528 1.00 37.25 275 THR A CA 1
ATOM 2186 C C . THR A 1 275 ? -36.090 21.009 -39.613 1.00 37.25 275 THR A C 1
ATOM 2188 O O . THR A 1 275 ? -37.018 21.444 -38.945 1.00 37.25 275 THR A O 1
ATOM 2191 N N . LEU A 1 276 ? -34.866 21.564 -39.752 1.00 40.75 276 LEU A N 1
ATOM 2192 C CA . LEU A 1 276 ? -34.402 22.977 -39.806 1.00 40.75 276 LEU A CA 1
ATOM 2193 C C . LEU A 1 276 ? -34.775 23.905 -38.631 1.00 40.75 276 LEU A C 1
ATOM 2195 O O . LEU A 1 276 ? -35.920 23.958 -38.204 1.00 40.75 276 LEU A O 1
ATOM 2199 N N . ILE A 1 277 ? -33.846 24.692 -38.078 1.00 48.66 277 ILE A N 1
ATOM 2200 C CA . ILE A 1 277 ? -32.948 25.679 -38.718 1.00 48.66 277 ILE A CA 1
ATOM 2201 C C . ILE A 1 277 ? -31.541 25.605 -38.119 1.00 48.66 277 ILE A C 1
ATOM 2203 O O . ILE A 1 277 ? -31.447 25.446 -36.882 1.00 48.66 277 ILE A O 1
#

pLDDT: mean 82.23, std 17.85, range [31.0, 97.56]

Secondary structure (DSSP, 8-state):
-------BSSEEEEEEEE-SS--EEEEEBSTTEEEEE--TT---EEEE--SS----EEESS---S-GGG-EEPPHHHHHHHHHHHTT-SEEEEE---SS-EEEEEEEEEEEGGGEEES--SS-EEE-S---EEEEEGGGGTTEEEEEEEEEEEEEEEEEEEEEEE-HHHHTTEEEEEESSS--B---BTTBEEE-SEEEEEEEEEEEEEEEEE---TT-EEEEEEEETT---EEEEEEEEEEESTTSSTT---------------------------